Protein AF-A0A4R2NZI0-F1 (afdb_monomer_lite)

Foldseek 3Di:
DADAAEAEAAALQGRLDGQDFPVLVVLAQAEEEEADQQQVVQVVVVVVPPLVDDRVQKYFYADPLDRSGGQKMGGRVVSYIYGYPVRCVSVVVDHHNYYHYDYLVPWDDPVVVVLVVVLVVLLVVLSVLLNVLLVVLVVLLVLLLVLQVVQWDVVLLVVVLVVCCVVQPDDQPDDFDQDQEGEHEADDDDPLADRPVVVVVQQQEEEEEAESNQVSLQVSVVVVNRVCRRSVFHWYFYAYSNHRSGTQKIDRVVRSYMYGHCYPPNPDDDPHPNYHYDYSCVRTGDVVSSVVCVVSSVVSVVSSVVSNVSSVVSSVVSVVSVCVCPPPDGDDDCVVVVVSPD

Organism: NCBI:txid442528

Radius of gyration: 22.67 Å; chains: 1; bounding box: 64×35×69 Å

Secondary structure (DSSP, 8-state):
----EEEE-B-SS-TTSB-S-HHHHHT--EEEEESS-THHHHHHHHHT----S-GGGEEEEE-SS-TTSEEEEEETTTTEEEEEHHHHHHHTTS--SEEEEE--TTS--HHHHHHHHHHHHHHHHHHHHHHHHHHHHHHHHHHHHHHHHHTB-HHHHHHHHHHHHHHHSPPP-S----PPPEEEE----SSS--S-HHHHHT-SEEEEEE-S-HHHHHHHHHHHHHHHHHTT---EEEEPSSSTT-EEEEEEGGGTEEEEE-STTS-----STT-EEEEHHHHHB-HHHHHHTHHHHHHHHHHHHHHHHHHHHHHHHHHHHHHTTTT--PPP-THHHHHH--

pLDDT: mean 75.87, std 16.68, range [27.34, 97.69]

Sequence (342 aa):
MFYHHKLYVESIVDPEEMLIPESLLNEIEHLWVVKEDAFYLVKHLEQMGDFNSPLDNIYLILNPIKPTAVDGIFHLNRKTAVLSDKLYKKIKKRDFKSLVSLGLSEFGNEEFRQLHEYKEGEKAKRILQAKRSFLEAQKCLNTVFEKYESASDKEQMAKLLTMICDSTFPKSDNKATKEKGENCFYSSLHSTHSMNPDIIKNIKRKIILKGNHRRGISWCLKALELTACERGMTHTAYRCPFYTNDIDLIYFPDHQFAVIDGMGPHNFEPVHPEDRVYNIDSHSINNKTVLLHSEVIKKATAEYRELVRAGMLDIKLAQSYYNQYEGLSVPFDHTIKDLFGK

Structure (mmCIF, N/CA/C/O backbone):
data_AF-A0A4R2NZI0-F1
#
_entry.id   AF-A0A4R2NZI0-F1
#
loop_
_atom_site.group_PDB
_atom_site.id
_atom_site.type_symbol
_atom_site.label_atom_id
_atom_site.label_alt_id
_atom_site.label_comp_id
_atom_site.label_asym_id
_atom_site.label_entity_id
_atom_site.label_seq_id
_atom_site.pdbx_PDB_ins_code
_atom_site.Cartn_x
_atom_site.Cartn_y
_atom_site.Cartn_z
_atom_site.occupancy
_atom_site.B_iso_or_equiv
_atom_site.auth_seq_id
_atom_site.auth_comp_id
_atom_site.auth_asym_id
_atom_site.auth_atom_id
_atom_site.pdbx_PDB_model_num
ATOM 1 N N . MET A 1 1 ? -20.919 -16.024 5.846 1.00 27.34 1 MET A N 1
ATOM 2 C CA . MET A 1 1 ? -19.595 -15.382 5.698 1.00 27.34 1 MET A CA 1
ATOM 3 C C . MET A 1 1 ? -19.865 -14.055 5.007 1.00 27.34 1 MET A C 1
ATOM 5 O O . MET A 1 1 ? -20.089 -14.044 3.807 1.00 27.34 1 MET A O 1
ATOM 9 N N . PHE A 1 2 ? -20.071 -12.992 5.784 1.00 29.84 2 PHE A N 1
ATOM 10 C CA . PHE A 1 2 ? -20.610 -11.726 5.284 1.00 29.84 2 PHE A CA 1
ATOM 11 C C . PHE A 1 2 ? -19.479 -10.876 4.689 1.00 29.84 2 PHE A C 1
ATOM 13 O O . PHE A 1 2 ? -18.466 -10.627 5.348 1.00 29.84 2 PHE A O 1
ATOM 20 N N . TYR A 1 3 ? -19.622 -10.485 3.422 1.00 38.16 3 TYR A N 1
ATOM 21 C CA . TYR A 1 3 ? -18.663 -9.640 2.710 1.00 38.16 3 TYR A CA 1
ATOM 22 C C . TYR A 1 3 ? -18.862 -8.184 3.133 1.00 38.16 3 TYR A C 1
ATOM 24 O O . TYR A 1 3 ? -19.562 -7.423 2.481 1.00 38.16 3 TYR A O 1
ATOM 32 N N . HIS A 1 4 ? -18.278 -7.798 4.262 1.00 49.28 4 HIS A N 1
ATOM 33 C CA . HIS A 1 4 ? -18.219 -6.394 4.657 1.00 49.28 4 HIS A CA 1
ATOM 34 C C . HIS A 1 4 ? -17.132 -5.660 3.861 1.00 49.28 4 HIS A C 1
ATOM 36 O O . HIS A 1 4 ? -16.030 -6.197 3.697 1.00 49.28 4 HIS A O 1
ATOM 42 N N . HIS A 1 5 ? -17.389 -4.419 3.432 1.00 58.28 5 HIS A N 1
ATOM 43 C CA . HIS A 1 5 ? -16.333 -3.547 2.920 1.00 58.28 5 HIS A CA 1
ATOM 44 C C . HIS A 1 5 ? -15.375 -3.216 4.068 1.00 58.28 5 HIS A C 1
ATOM 46 O O . HIS A 1 5 ? -15.710 -2.470 4.981 1.00 58.28 5 HIS A O 1
ATOM 52 N N . LYS A 1 6 ? -14.193 -3.830 4.073 1.00 57.97 6 LYS A N 1
ATOM 53 C CA . LYS A 1 6 ? -13.196 -3.655 5.133 1.00 57.97 6 LYS A CA 1
ATOM 54 C C . LYS A 1 6 ? -12.257 -2.509 4.770 1.00 57.97 6 LYS A C 1
ATOM 56 O O . LYS A 1 6 ? -11.687 -2.511 3.686 1.00 57.97 6 LYS A O 1
ATOM 61 N N . LEU A 1 7 ? -12.082 -1.555 5.674 1.00 58.88 7 LEU A N 1
ATOM 62 C CA . LEU A 1 7 ? -11.171 -0.417 5.549 1.00 58.88 7 LEU A CA 1
ATOM 63 C C . LEU A 1 7 ? -10.166 -0.455 6.691 1.00 58.88 7 LEU A C 1
ATOM 65 O O . LEU A 1 7 ? -10.492 -0.933 7.763 1.00 58.88 7 LEU A O 1
ATOM 69 N N . TYR A 1 8 ? -8.963 0.063 6.495 1.00 58.41 8 TYR A N 1
ATOM 70 C CA . TYR A 1 8 ? -8.045 0.360 7.598 1.00 58.41 8 TYR A CA 1
ATOM 71 C C . TYR A 1 8 ? -7.950 1.869 7.735 1.00 58.41 8 TYR A C 1
ATOM 73 O O . TYR A 1 8 ? -8.246 2.593 6.787 1.00 58.41 8 TYR A O 1
ATOM 81 N N . VAL A 1 9 ? -7.555 2.349 8.912 1.00 64.12 9 VAL A N 1
ATOM 82 C CA . VAL A 1 9 ? -7.561 3.795 9.194 1.00 64.12 9 VAL A CA 1
ATOM 83 C C . VAL A 1 9 ? -6.191 4.411 9.199 1.00 64.12 9 VAL A C 1
ATOM 85 O O . VAL A 1 9 ? -6.085 5.603 8.965 1.00 64.12 9 VAL A O 1
ATOM 88 N N . GLU A 1 10 ? -5.152 3.641 9.491 1.00 66.62 10 GLU A N 1
ATOM 89 C CA . GLU A 1 10 ? -3.825 4.185 9.765 1.00 66.62 10 GLU A CA 1
ATOM 90 C C . GLU A 1 10 ? -2.770 3.375 9.030 1.00 66.62 10 GLU A C 1
ATOM 92 O O . GLU A 1 10 ? -2.838 2.141 9.005 1.00 66.62 10 GLU A O 1
ATOM 97 N N . SER A 1 11 ? -1.765 4.066 8.491 1.00 68.62 11 SER A N 1
ATOM 98 C CA . SER A 1 11 ? -0.521 3.401 8.119 1.00 68.62 11 SER A CA 1
ATOM 99 C C . SER A 1 11 ? 0.228 2.991 9.385 1.00 68.62 11 SER A C 1
ATOM 101 O O . SER A 1 11 ? 0.340 3.749 10.348 1.00 68.62 11 SER A O 1
ATOM 103 N N . ILE A 1 12 ? 0.781 1.778 9.384 1.00 65.88 12 ILE A N 1
ATOM 104 C CA . ILE A 1 12 ? 1.632 1.301 10.482 1.00 65.88 12 ILE A CA 1
ATOM 105 C C . ILE A 1 12 ? 2.926 2.134 10.563 1.00 65.88 12 ILE A C 1
ATOM 107 O O . ILE A 1 12 ? 3.455 2.363 11.653 1.00 65.88 12 ILE A O 1
ATOM 111 N N . VAL A 1 13 ? 3.437 2.594 9.417 1.00 66.00 13 VAL A N 1
ATOM 112 C CA . VAL A 1 13 ? 4.674 3.389 9.327 1.00 66.00 13 VAL A CA 1
ATOM 113 C C . VAL A 1 13 ? 4.381 4.869 9.566 1.00 66.00 13 VAL A C 1
ATOM 115 O O . VAL A 1 13 ? 5.111 5.524 10.314 1.00 66.00 13 VAL A O 1
ATOM 118 N N . ASP A 1 14 ? 3.253 5.348 9.042 1.00 67.50 14 ASP A N 1
ATOM 119 C CA . ASP A 1 14 ? 2.799 6.734 9.125 1.00 67.50 14 ASP A CA 1
ATOM 120 C C . ASP A 1 14 ? 1.452 6.817 9.864 1.00 67.50 14 ASP A C 1
ATOM 122 O O . ASP A 1 14 ? 0.417 7.066 9.256 1.00 67.50 14 ASP A O 1
ATOM 126 N N . PRO A 1 15 ? 1.415 6.622 11.194 1.00 63.62 15 PRO A N 1
ATOM 127 C CA . PRO A 1 15 ? 0.163 6.562 11.942 1.00 63.62 15 PRO A CA 1
ATOM 128 C C . PRO A 1 15 ? -0.591 7.889 11.993 1.00 63.62 15 PRO A C 1
ATOM 130 O O . PRO A 1 15 ? -1.715 7.888 12.463 1.00 63.62 15 PRO A O 1
ATOM 133 N N . GLU A 1 16 ? -0.027 9.012 11.550 1.00 65.69 16 GLU A N 1
ATOM 134 C CA . GLU A 1 16 ? -0.784 10.264 11.390 1.00 65.69 16 GLU A CA 1
ATOM 135 C C . GLU A 1 16 ? -1.555 10.306 10.062 1.00 65.69 16 GLU A C 1
ATOM 137 O O . GLU A 1 16 ? -2.559 11.010 9.963 1.00 65.69 16 GLU A O 1
ATOM 142 N N . GLU A 1 17 ? -1.130 9.522 9.067 1.00 69.00 17 GLU A N 1
ATOM 143 C CA . GLU A 1 17 ? -1.831 9.392 7.794 1.00 69.00 17 GLU A CA 1
ATOM 144 C C . GLU A 1 17 ? -3.082 8.540 7.970 1.00 69.00 17 GLU A C 1
ATOM 146 O O . GLU A 1 17 ? -3.045 7.416 8.487 1.00 69.00 17 GLU A O 1
ATOM 151 N N . MET A 1 18 ? -4.205 9.099 7.526 1.00 71.81 18 MET A N 1
ATOM 152 C CA . MET A 1 18 ? -5.486 8.424 7.559 1.00 71.81 18 MET A CA 1
ATOM 153 C C . MET A 1 18 ? -5.741 7.747 6.216 1.00 71.81 18 MET A C 1
ATOM 155 O O . MET A 1 18 ? -5.795 8.402 5.182 1.00 71.81 18 MET A O 1
ATOM 159 N N . LEU A 1 19 ? -5.952 6.434 6.238 1.00 68.81 19 LEU A N 1
ATOM 160 C CA . LEU A 1 19 ? -6.174 5.623 5.036 1.00 68.81 19 LEU A CA 1
ATOM 161 C C . LEU A 1 19 ? -7.648 5.592 4.588 1.00 68.81 19 LEU A C 1
ATOM 163 O O . LEU A 1 19 ? -8.013 4.850 3.679 1.00 68.81 19 LEU A O 1
ATOM 167 N N . ILE A 1 20 ? -8.518 6.376 5.227 1.00 70.94 20 ILE A N 1
ATOM 168 C CA . ILE A 1 20 ? -9.929 6.480 4.852 1.00 70.94 20 ILE A CA 1
ATOM 169 C C . ILE A 1 20 ? -10.071 7.551 3.760 1.00 70.94 20 ILE A C 1
ATOM 171 O O . ILE A 1 20 ? -9.651 8.687 4.000 1.00 70.94 20 ILE A O 1
ATOM 175 N N . PRO A 1 21 ? -10.689 7.242 2.602 1.00 68.31 21 PRO A N 1
ATOM 176 C CA . PRO A 1 21 ? -10.925 8.228 1.551 1.00 68.31 21 PRO A CA 1
ATOM 177 C C . PRO A 1 21 ? -11.700 9.448 2.062 1.00 68.31 21 PRO A C 1
ATOM 179 O O . PRO A 1 21 ? -12.691 9.315 2.783 1.00 68.31 21 PRO A O 1
ATOM 182 N N . GLU A 1 22 ? -11.285 10.650 1.652 1.00 70.62 22 GLU A N 1
ATOM 183 C CA . GLU A 1 22 ? -11.991 11.879 2.034 1.00 70.62 22 GLU A CA 1
ATOM 184 C C . GLU A 1 22 ? -13.427 11.914 1.509 1.00 70.62 22 GLU A C 1
ATOM 186 O O . GLU A 1 22 ? -14.301 12.416 2.212 1.00 70.62 22 GLU A O 1
ATOM 191 N N . SER A 1 23 ? -13.675 11.354 0.317 1.00 69.06 23 SER A N 1
ATOM 192 C CA . SER A 1 23 ? -15.017 11.198 -0.258 1.00 69.06 23 SER A CA 1
ATOM 193 C C . SER A 1 23 ? -15.944 10.482 0.721 1.00 69.06 23 SER A C 1
ATOM 195 O O . SER A 1 23 ? -17.007 10.994 1.053 1.00 69.06 23 SER A O 1
ATOM 197 N N . LEU A 1 24 ? -15.480 9.366 1.283 1.00 72.88 24 LEU A N 1
ATOM 198 C CA . LEU A 1 24 ? -16.226 8.575 2.255 1.00 72.88 24 LEU A CA 1
ATOM 199 C C . LEU A 1 24 ? -16.463 9.325 3.571 1.00 72.88 24 LEU A C 1
ATOM 201 O O . LEU A 1 24 ? -17.546 9.255 4.143 1.00 72.88 24 LEU A O 1
ATOM 205 N N . LEU A 1 25 ? -15.461 10.063 4.053 1.00 76.50 25 LEU A N 1
ATOM 206 C CA . LEU A 1 25 ? -15.597 10.851 5.280 1.00 76.50 25 LEU A CA 1
ATOM 207 C C . LEU A 1 25 ? -16.546 12.040 5.125 1.00 76.50 25 LEU A C 1
ATOM 209 O O . LEU A 1 25 ? -17.160 12.448 6.107 1.00 76.50 25 LEU A O 1
ATOM 213 N N . ASN A 1 26 ? -16.646 12.608 3.923 1.00 81.00 26 ASN A N 1
ATOM 214 C CA . ASN A 1 26 ? -17.555 13.714 3.622 1.00 81.00 26 ASN A CA 1
ATOM 215 C C . ASN A 1 26 ? -19.028 13.274 3.602 1.00 81.00 26 ASN A C 1
ATOM 217 O O . ASN A 1 26 ? -19.903 14.107 3.816 1.00 81.00 26 ASN A O 1
ATOM 221 N N . GLU A 1 27 ? -19.304 11.985 3.390 1.00 83.94 27 GLU A N 1
ATOM 222 C CA . GLU A 1 27 ? -20.663 11.429 3.446 1.00 83.94 27 GLU A CA 1
ATOM 223 C C . GLU A 1 27 ? -21.192 11.273 4.882 1.00 83.94 27 GLU A C 1
ATOM 225 O O . GLU A 1 27 ? -22.380 11.028 5.081 1.00 83.94 27 GLU A O 1
ATOM 230 N N . ILE A 1 28 ? -20.337 11.399 5.903 1.00 87.38 28 ILE A N 1
ATOM 231 C CA . ILE A 1 28 ? -20.722 11.209 7.305 1.00 87.38 28 ILE A CA 1
ATOM 232 C C . ILE A 1 28 ? -21.290 12.512 7.869 1.00 87.38 28 ILE A C 1
ATOM 234 O O . ILE A 1 28 ? -20.584 13.504 8.028 1.00 87.38 28 ILE A O 1
ATOM 238 N N . GLU A 1 29 ? -22.558 12.480 8.266 1.00 89.81 29 GLU A N 1
ATOM 239 C CA . GLU A 1 29 ? -23.251 13.599 8.908 1.00 89.81 29 GLU A CA 1
ATOM 240 C C . GLU A 1 29 ? -23.433 13.382 10.418 1.00 89.81 29 GLU A C 1
ATOM 242 O O . GLU A 1 29 ? -23.442 14.345 11.187 1.00 89.81 29 GLU A O 1
ATOM 247 N N . HIS A 1 30 ? -23.553 12.126 10.851 1.00 87.88 30 HIS A N 1
ATOM 248 C CA . HIS A 1 30 ? -23.824 11.744 12.235 1.00 87.88 30 HIS A CA 1
ATOM 249 C C . HIS A 1 30 ? -22.685 10.877 12.781 1.00 87.88 30 HIS A C 1
ATOM 251 O O . HIS A 1 30 ? -22.411 9.803 12.248 1.00 87.88 30 HIS A O 1
ATOM 257 N N . LEU A 1 31 ? -22.025 11.318 13.854 1.00 87.38 31 LEU A N 1
ATOM 258 C CA . LEU A 1 31 ? -20.887 10.610 14.437 1.00 87.38 31 LEU A CA 1
ATOM 259 C C . LEU A 1 31 ? -21.151 10.177 15.881 1.00 87.38 31 LEU A C 1
ATOM 261 O O . LEU A 1 31 ? -21.530 10.976 16.735 1.00 87.38 31 LEU A O 1
ATOM 265 N N . TRP A 1 32 ? -20.857 8.912 16.155 1.00 83.50 32 TRP A N 1
ATOM 266 C CA . TRP A 1 32 ? -20.826 8.320 17.483 1.00 83.50 32 TRP A CA 1
ATOM 267 C C . TRP A 1 32 ? -19.389 7.961 17.837 1.00 83.50 32 TRP A C 1
ATOM 269 O O . TRP A 1 32 ? -18.701 7.284 17.075 1.00 83.50 32 TRP A O 1
ATOM 279 N N . VAL A 1 33 ? -18.930 8.422 18.994 1.00 81.19 33 VAL A N 1
ATOM 280 C CA . VAL A 1 33 ? -17.563 8.220 19.472 1.00 81.19 33 VAL A CA 1
ATOM 281 C C . VAL A 1 33 ? -17.594 7.339 20.703 1.00 81.19 33 VAL A C 1
ATOM 283 O O . VAL A 1 33 ? -18.206 7.701 21.704 1.00 81.19 33 VAL A O 1
ATOM 286 N N . VAL A 1 34 ? -16.904 6.208 20.652 1.00 75.75 34 VAL A N 1
ATOM 287 C CA . VAL A 1 34 ? -16.768 5.284 21.778 1.00 75.75 34 VAL A CA 1
ATOM 288 C C . VAL A 1 34 ? -15.441 5.559 22.473 1.00 75.75 34 VAL A C 1
ATOM 290 O O . VAL A 1 34 ? -14.382 5.476 21.853 1.00 75.75 34 VAL A O 1
ATOM 293 N N . LYS A 1 35 ? -15.501 5.954 23.751 1.00 68.69 35 LYS A N 1
ATOM 294 C CA . LYS A 1 35 ? -14.335 6.453 24.504 1.00 68.69 35 LYS A CA 1
ATOM 295 C C . LYS A 1 35 ? -13.262 5.409 24.810 1.00 68.69 35 LYS A C 1
ATOM 297 O O . LYS A 1 35 ? -12.124 5.787 25.069 1.00 68.69 35 LYS A O 1
ATOM 302 N N . GLU A 1 36 ? -13.607 4.131 24.766 1.00 64.31 36 GLU A N 1
ATOM 303 C CA . GLU A 1 36 ? -12.672 3.023 24.983 1.00 64.31 36 GLU A CA 1
ATOM 304 C C . GLU A 1 36 ? -12.440 2.280 23.666 1.00 64.31 36 GLU A C 1
ATOM 306 O O . GLU A 1 36 ? -13.189 2.469 22.702 1.00 64.31 36 GLU A O 1
ATOM 311 N N . ASP A 1 37 ? -11.382 1.468 23.601 1.00 55.88 37 ASP A N 1
ATOM 312 C CA . ASP A 1 37 ? -11.035 0.742 22.382 1.00 55.88 37 ASP A CA 1
ATOM 313 C C . ASP A 1 37 ? -12.253 -0.048 21.886 1.00 55.88 37 ASP A C 1
ATOM 315 O O . ASP A 1 37 ? -12.786 -0.931 22.561 1.00 55.88 37 ASP A O 1
ATOM 319 N N . ALA A 1 38 ? -12.680 0.288 20.668 1.00 51.75 38 ALA A N 1
ATOM 320 C CA . ALA A 1 38 ? -13.878 -0.192 19.980 1.00 51.75 38 ALA A CA 1
ATOM 321 C C . ALA A 1 38 ? -13.926 -1.719 19.755 1.00 51.75 38 ALA A C 1
ATOM 323 O O . ALA A 1 38 ? -14.871 -2.237 19.161 1.00 51.75 38 ALA A O 1
ATOM 324 N N . PHE A 1 39 ? -12.946 -2.454 20.286 1.00 52.41 39 PHE A N 1
ATOM 325 C CA . PHE A 1 39 ? -12.811 -3.903 20.239 1.00 52.41 39 PHE A CA 1
ATOM 326 C C . PHE A 1 39 ? -14.114 -4.647 20.549 1.00 52.41 39 PHE A C 1
ATOM 328 O O . PHE A 1 39 ? -14.446 -5.636 19.891 1.00 52.41 39 PHE A O 1
ATOM 335 N N . TYR A 1 40 ? -14.870 -4.162 21.534 1.00 55.34 40 TYR A N 1
ATOM 336 C CA . TYR A 1 40 ? -16.093 -4.815 21.985 1.00 55.34 40 TYR A CA 1
ATOM 337 C C . TYR A 1 40 ? -17.265 -4.628 21.027 1.00 55.34 40 TYR A C 1
ATOM 339 O O . TYR A 1 40 ? -18.195 -5.427 21.067 1.00 55.34 40 TYR A O 1
ATOM 347 N N . LEU A 1 41 ? -17.234 -3.634 20.137 1.00 53.19 41 LEU A N 1
ATOM 348 C CA . LEU A 1 41 ? -18.344 -3.391 19.221 1.00 53.19 41 LEU A CA 1
ATOM 349 C C . LEU A 1 41 ? -18.511 -4.557 18.240 1.00 53.19 41 LEU A C 1
ATOM 351 O O . LEU A 1 41 ? -19.638 -4.971 18.020 1.00 53.19 41 LEU A O 1
ATOM 355 N N . VAL A 1 42 ? -17.436 -5.166 17.718 1.00 50.31 42 VAL A N 1
ATOM 356 C CA . VAL A 1 42 ? -17.520 -6.204 16.657 1.00 50.31 42 VAL A CA 1
ATOM 357 C C . VAL A 1 42 ? -18.403 -7.376 17.012 1.00 50.31 42 VAL A C 1
ATOM 359 O O . VAL A 1 42 ? -19.318 -7.688 16.262 1.00 50.31 42 VAL A O 1
ATOM 362 N N . LYS A 1 43 ? -18.139 -8.028 18.151 1.00 52.50 43 LYS A N 1
ATOM 363 C CA . LYS A 1 43 ? -18.916 -9.203 18.559 1.00 52.50 43 LYS A CA 1
ATOM 364 C C . LYS A 1 43 ? -20.388 -8.847 18.725 1.00 52.50 43 LYS A C 1
ATOM 366 O O . LYS A 1 43 ? -21.250 -9.644 18.378 1.00 52.50 43 LYS A O 1
ATOM 371 N N . HIS A 1 44 ? -20.670 -7.640 19.206 1.00 53.94 44 HIS A N 1
ATOM 372 C CA . HIS A 1 44 ? -22.033 -7.150 19.347 1.00 53.94 44 HIS A CA 1
ATOM 373 C C . HIS A 1 44 ? -22.664 -6.788 17.996 1.00 53.94 44 HIS A C 1
ATOM 375 O O . HIS A 1 44 ? -23.846 -7.031 17.809 1.00 53.94 44 HIS A O 1
ATOM 381 N N . LEU A 1 45 ? -21.893 -6.291 17.030 1.00 51.81 45 LEU A N 1
ATOM 382 C CA . LEU A 1 45 ? -22.353 -5.961 15.678 1.00 51.81 45 LEU A CA 1
ATOM 383 C C . LEU A 1 45 ? -22.601 -7.204 14.818 1.00 51.81 45 LEU A C 1
ATOM 385 O O . LEU A 1 45 ? -23.590 -7.254 14.096 1.00 51.81 45 LEU A O 1
ATOM 389 N N . GLU A 1 46 ? -21.750 -8.227 14.932 1.00 50.19 46 GLU A N 1
ATOM 390 C CA . GLU A 1 46 ? -21.979 -9.547 14.330 1.00 50.19 46 GLU A CA 1
ATOM 391 C C . GLU A 1 46 ? -23.237 -10.206 14.923 1.00 50.19 46 GLU A C 1
ATOM 393 O O . GLU A 1 46 ? -24.016 -10.814 14.193 1.00 50.19 46 GLU A O 1
ATOM 398 N N . GLN A 1 47 ? -23.487 -10.034 16.230 1.00 50.38 47 GLN A N 1
ATOM 399 C CA . GLN A 1 47 ? -24.728 -10.461 16.896 1.00 50.38 47 GLN A CA 1
ATOM 400 C C . GLN A 1 47 ? -25.953 -9.615 16.510 1.00 50.38 47 GLN A C 1
ATOM 402 O O . GLN A 1 47 ? -27.075 -10.111 16.567 1.00 50.38 47 GLN A O 1
ATOM 407 N N . MET A 1 48 ? -25.757 -8.356 16.108 1.00 49.06 48 MET A N 1
ATOM 408 C CA . MET A 1 48 ? -26.778 -7.508 15.479 1.00 49.06 48 MET A CA 1
ATOM 409 C C . MET A 1 48 ? -26.992 -7.845 13.997 1.00 49.06 48 MET A C 1
ATOM 411 O O . MET A 1 48 ? -27.692 -7.095 13.324 1.00 49.06 48 MET A O 1
ATOM 415 N N . GLY A 1 49 ? -26.397 -8.934 13.489 1.00 42.09 49 GLY A N 1
ATOM 416 C CA . GLY A 1 49 ? -26.451 -9.426 12.109 1.00 42.09 49 GLY A CA 1
ATOM 417 C C . GLY A 1 49 ? -27.837 -9.851 11.612 1.00 42.09 49 GLY A C 1
ATOM 418 O O . GLY A 1 49 ? -27.998 -10.957 11.109 1.00 42.09 49 GLY A O 1
ATOM 419 N N . ASP A 1 50 ? -28.801 -8.945 11.725 1.00 43.97 50 ASP A N 1
ATOM 420 C CA . ASP A 1 50 ? -30.060 -8.882 10.993 1.00 43.97 50 ASP A CA 1
ATOM 421 C C . ASP A 1 50 ? -30.306 -7.415 10.582 1.00 43.97 50 ASP A C 1
ATOM 423 O O . ASP A 1 50 ? -31.377 -6.834 10.758 1.00 43.97 50 ASP A O 1
ATOM 427 N N . PHE A 1 51 ? -29.251 -6.755 10.089 1.00 50.34 51 PHE A N 1
ATOM 428 C CA . PHE A 1 51 ? -29.398 -5.482 9.398 1.00 50.34 51 PHE A CA 1
ATOM 429 C C . PHE A 1 51 ? -30.194 -5.765 8.118 1.00 50.34 51 PHE A C 1
ATOM 431 O O . PHE A 1 51 ? -29.619 -6.194 7.123 1.00 50.34 51 PHE A O 1
ATOM 438 N N . ASN A 1 52 ? -31.502 -5.499 8.117 1.00 44.28 52 ASN A N 1
ATOM 439 C CA . ASN A 1 52 ? -32.396 -5.581 6.948 1.00 44.28 52 ASN A CA 1
ATOM 440 C C . ASN A 1 52 ? -32.023 -4.609 5.796 1.00 44.28 52 ASN A C 1
ATOM 442 O O . ASN A 1 52 ? -32.836 -4.323 4.918 1.00 44.28 52 ASN A O 1
ATOM 446 N N . SER A 1 53 ? -30.803 -4.065 5.787 1.00 47.00 53 SER A N 1
ATOM 447 C CA . SER A 1 53 ? -30.268 -3.209 4.732 1.00 47.00 53 SER A CA 1
ATOM 448 C C . SER A 1 53 ? -29.414 -4.050 3.781 1.00 47.00 53 SER A C 1
ATOM 450 O O . SER A 1 53 ? -28.646 -4.890 4.255 1.00 47.00 53 SER A O 1
ATOM 452 N N . PRO A 1 54 ? -29.452 -3.801 2.458 1.00 48.22 54 PRO A N 1
ATOM 453 C CA . PRO A 1 54 ? -28.471 -4.384 1.553 1.00 48.22 54 PRO A CA 1
ATOM 454 C C . PRO A 1 54 ? -27.057 -4.094 2.078 1.00 48.22 54 PRO A C 1
ATOM 456 O O . PRO A 1 54 ? -26.725 -2.944 2.398 1.00 48.22 54 PRO A O 1
ATOM 459 N N . LEU A 1 55 ? -26.273 -5.169 2.220 1.00 52.66 55 LEU A N 1
ATOM 460 C CA . LEU A 1 55 ? -24.961 -5.228 2.883 1.00 52.66 55 LEU A CA 1
ATOM 461 C C . LEU A 1 55 ? -23.898 -4.328 2.222 1.00 52.66 55 LEU A C 1
ATOM 463 O O . LEU A 1 55 ? -22.865 -4.059 2.830 1.00 52.66 55 LEU A O 1
ATOM 467 N N . ASP A 1 56 ? -24.193 -3.804 1.033 1.00 54.09 56 ASP A N 1
ATOM 468 C CA . ASP A 1 56 ? -23.325 -2.959 0.204 1.00 54.09 56 ASP A CA 1
ATOM 469 C C . ASP A 1 56 ? -23.070 -1.555 0.792 1.00 54.09 56 ASP A C 1
ATOM 471 O O . ASP A 1 56 ? -22.223 -0.815 0.305 1.00 54.09 56 ASP A O 1
ATOM 475 N N . ASN A 1 57 ? -23.788 -1.158 1.851 1.00 66.06 57 ASN A N 1
ATOM 476 C CA . ASN A 1 57 ? -23.721 0.202 2.411 1.00 66.06 57 ASN A CA 1
ATOM 477 C C . ASN A 1 57 ? -23.014 0.296 3.770 1.00 66.06 57 ASN A C 1
ATOM 479 O O . ASN A 1 57 ? -23.053 1.355 4.407 1.00 66.06 57 ASN A O 1
ATOM 483 N N . ILE A 1 58 ? -22.407 -0.801 4.234 1.00 69.00 58 ILE A N 1
ATOM 484 C CA . ILE A 1 58 ? -21.722 -0.873 5.527 1.00 69.00 58 ILE A CA 1
ATOM 485 C C . ILE A 1 58 ? -20.229 -1.129 5.315 1.00 69.00 58 ILE A C 1
ATOM 487 O O . ILE A 1 58 ? -19.827 -2.149 4.749 1.00 69.00 58 ILE A O 1
ATOM 491 N N . TYR A 1 59 ? -19.405 -0.225 5.845 1.00 72.44 59 TYR A N 1
ATOM 492 C CA . TYR A 1 59 ? -17.953 -0.346 5.861 1.00 72.44 59 TYR A CA 1
ATOM 493 C C . TYR A 1 59 ? -17.477 -0.624 7.281 1.00 72.44 59 TYR A C 1
ATOM 495 O O . TYR A 1 59 ? -17.732 0.161 8.193 1.00 72.44 59 TYR A O 1
ATOM 503 N N . LEU A 1 60 ? -16.768 -1.734 7.467 1.00 72.19 60 LEU A N 1
ATOM 504 C CA . LEU A 1 60 ? -16.100 -2.058 8.719 1.00 72.19 60 LEU A CA 1
ATOM 505 C C . LEU A 1 60 ? -14.683 -1.512 8.693 1.00 72.19 60 LEU A C 1
ATOM 507 O O . LEU A 1 60 ? -13.895 -1.808 7.799 1.00 72.19 60 LEU A O 1
ATOM 511 N N . ILE A 1 61 ? -14.345 -0.753 9.715 1.00 72.69 61 ILE A N 1
ATOM 512 C CA . ILE A 1 61 ? -13.041 -0.148 9.883 1.00 72.69 61 ILE A CA 1
ATOM 513 C C . ILE A 1 61 ? -12.207 -1.050 10.778 1.00 72.69 61 ILE A C 1
ATOM 515 O O . ILE A 1 61 ? -12.445 -1.127 11.974 1.00 72.69 61 ILE A O 1
ATOM 519 N N . LEU A 1 62 ? -11.242 -1.746 10.209 1.00 71.06 62 LEU A N 1
ATOM 520 C CA . LEU A 1 62 ? -10.406 -2.720 10.880 1.00 71.06 62 LEU A CA 1
ATOM 521 C C . LEU A 1 62 ? -9.277 -2.078 11.678 1.00 71.06 62 LEU A C 1
ATOM 523 O O . LEU A 1 62 ? -8.690 -1.065 11.289 1.00 71.06 62 LEU A O 1
ATOM 527 N N . ASN A 1 63 ? -8.941 -2.743 12.778 1.00 69.94 63 ASN A N 1
ATOM 528 C CA . ASN A 1 63 ? -7.787 -2.402 13.582 1.00 69.94 63 ASN A CA 1
ATOM 529 C C . ASN A 1 63 ? -6.487 -2.826 12.859 1.00 69.94 63 ASN A C 1
ATOM 531 O O . ASN A 1 63 ? -6.361 -3.992 12.466 1.00 69.94 63 ASN A O 1
ATOM 535 N N . PRO A 1 64 ? -5.483 -1.934 12.720 1.00 64.75 64 PRO A N 1
ATOM 536 C CA . PRO A 1 64 ? -4.239 -2.214 11.991 1.00 64.75 64 PRO A CA 1
ATOM 537 C C . PRO A 1 64 ? -3.367 -3.314 12.609 1.00 64.75 64 PRO A C 1
ATOM 539 O O . PRO A 1 64 ? -2.496 -3.857 11.934 1.00 64.75 64 PRO A O 1
ATOM 542 N N . ILE A 1 65 ? -3.590 -3.658 13.878 1.00 68.44 65 ILE A N 1
ATOM 543 C CA . ILE A 1 65 ? -2.811 -4.660 14.620 1.00 68.44 65 ILE A CA 1
ATOM 544 C C . ILE A 1 65 ? -3.574 -5.979 14.708 1.00 68.44 65 ILE A C 1
ATOM 546 O O . ILE A 1 65 ? -2.968 -7.050 14.643 1.00 68.44 65 ILE A O 1
ATOM 550 N N . LYS A 1 66 ? -4.905 -5.917 14.835 1.00 68.56 66 LYS A N 1
ATOM 551 C CA . LYS A 1 66 ? -5.770 -7.096 14.812 1.00 68.56 66 LYS A CA 1
ATOM 552 C C . LYS A 1 66 ? -6.885 -6.939 13.769 1.00 68.56 66 LYS A C 1
ATOM 554 O O . LYS A 1 66 ? -7.959 -6.457 14.103 1.00 68.56 66 LYS A O 1
ATOM 559 N N . PRO A 1 67 ? -6.682 -7.455 12.547 1.00 59.50 67 PRO A N 1
ATOM 560 C CA . PRO A 1 67 ? -7.667 -7.440 11.456 1.00 59.50 67 PRO A CA 1
ATOM 561 C C . PRO A 1 67 ? -9.044 -8.037 11.778 1.00 59.50 67 PRO A C 1
ATOM 563 O O . PRO A 1 67 ? -10.019 -7.766 11.083 1.00 59.50 67 PRO A O 1
ATOM 566 N N . THR A 1 68 ? -9.132 -8.901 12.794 1.00 61.25 68 THR A N 1
ATOM 567 C CA . THR A 1 68 ? -10.407 -9.475 13.257 1.00 61.25 68 THR A CA 1
ATOM 568 C C . THR A 1 68 ? -11.158 -8.550 14.212 1.00 61.25 68 THR A C 1
ATOM 570 O O . THR A 1 68 ? -12.235 -8.901 14.682 1.00 61.25 68 THR A O 1
ATOM 573 N N . ALA A 1 69 ? -10.584 -7.398 14.536 1.00 65.12 69 ALA A N 1
ATOM 574 C CA . ALA A 1 69 ? -11.219 -6.369 15.321 1.00 65.12 69 ALA A CA 1
ATOM 575 C C . ALA A 1 69 ? -11.506 -5.130 14.478 1.00 65.12 69 ALA A C 1
ATOM 577 O O . ALA A 1 69 ? -10.832 -4.863 13.484 1.00 65.12 69 ALA A O 1
ATOM 578 N N . VAL A 1 70 ? -12.518 -4.380 14.899 1.00 68.88 70 VAL A N 1
ATOM 579 C CA . VAL A 1 70 ? -13.048 -3.226 14.183 1.00 68.88 70 VAL A CA 1
ATOM 580 C C . VAL A 1 70 ? -12.935 -2.025 15.110 1.00 68.88 70 VAL A C 1
ATOM 582 O O . VAL A 1 70 ? -13.478 -2.030 16.211 1.00 68.88 70 VAL A O 1
ATOM 585 N N . ASP A 1 71 ? -12.222 -1.007 14.649 1.00 70.56 71 ASP A N 1
ATOM 586 C CA . ASP A 1 71 ? -12.081 0.283 15.312 1.00 70.56 71 ASP A CA 1
ATOM 587 C C . ASP A 1 71 ? -13.227 1.254 14.954 1.00 70.56 71 ASP A C 1
ATOM 589 O O . ASP A 1 71 ? -13.351 2.315 15.572 1.00 70.56 71 ASP A O 1
ATOM 593 N N . GLY A 1 72 ? -14.084 0.904 13.986 1.00 75.12 72 GLY A N 1
ATOM 594 C CA . GLY A 1 72 ? -15.299 1.659 13.679 1.00 75.12 72 GLY A CA 1
ATOM 595 C C . GLY A 1 72 ? -16.176 1.117 12.542 1.00 75.12 72 GLY A C 1
ATOM 596 O O . GLY A 1 72 ? -15.850 0.148 11.867 1.00 75.12 72 GLY A O 1
ATOM 597 N N . ILE A 1 73 ? -17.314 1.753 12.301 1.00 77.94 73 ILE A N 1
ATOM 598 C CA . ILE A 1 73 ? -18.241 1.408 11.222 1.00 77.94 73 ILE A CA 1
ATOM 599 C C . ILE A 1 73 ? -18.678 2.674 10.517 1.00 77.94 73 ILE A C 1
ATOM 601 O O . ILE A 1 73 ? -18.988 3.661 11.185 1.00 77.94 73 ILE A O 1
ATOM 605 N N . PHE A 1 74 ? -18.818 2.603 9.197 1.00 79.06 74 PHE A N 1
ATOM 606 C CA . PHE A 1 74 ? -19.608 3.559 8.432 1.00 79.06 74 PHE A CA 1
ATOM 607 C C . PHE A 1 74 ? -20.844 2.904 7.839 1.00 79.06 74 PHE A C 1
ATOM 609 O O . PHE A 1 74 ? -20.768 1.828 7.252 1.00 79.06 74 PHE A O 1
ATOM 616 N N . HIS A 1 75 ? -21.975 3.586 7.968 1.00 79.06 75 HIS A N 1
ATOM 617 C CA . HIS A 1 75 ? -23.230 3.238 7.327 1.00 79.06 75 HIS A CA 1
ATOM 618 C C . HIS A 1 75 ? -23.625 4.369 6.375 1.00 79.06 75 HIS A C 1
ATOM 620 O O . HIS A 1 75 ? -24.149 5.398 6.805 1.00 79.06 75 HIS A O 1
ATOM 626 N N . LEU A 1 76 ? -23.415 4.160 5.073 1.00 74.56 76 LEU A N 1
ATOM 627 C CA . LEU A 1 76 ? -23.541 5.220 4.067 1.00 74.56 76 LEU A CA 1
ATOM 628 C C . LEU A 1 76 ? -24.972 5.726 3.876 1.00 74.56 76 LEU A C 1
ATOM 630 O O . LEU A 1 76 ? -25.194 6.928 3.950 1.00 74.56 76 LEU A O 1
ATOM 634 N N . ASN A 1 77 ? -25.965 4.839 3.753 1.00 76.69 77 ASN A N 1
ATOM 635 C CA . ASN A 1 77 ? -27.369 5.268 3.601 1.00 76.69 77 ASN A CA 1
ATOM 636 C C . ASN A 1 77 ? -27.869 6.135 4.762 1.00 76.69 77 ASN A C 1
ATOM 638 O O . ASN A 1 77 ? -28.710 7.008 4.573 1.00 76.69 77 ASN A O 1
ATOM 642 N N . ARG A 1 78 ? -27.362 5.876 5.971 1.00 77.81 78 ARG A N 1
ATOM 643 C CA . ARG A 1 78 ? -27.711 6.636 7.174 1.00 77.81 78 ARG A CA 1
ATOM 644 C C . ARG A 1 78 ? -26.750 7.790 7.434 1.00 77.81 78 ARG A C 1
ATOM 646 O O . ARG A 1 78 ? -26.919 8.481 8.436 1.00 77.81 78 ARG A O 1
ATOM 653 N N . LYS A 1 79 ? -25.714 7.958 6.605 1.00 87.62 79 LYS A N 1
ATOM 654 C CA . LYS A 1 79 ? -24.651 8.954 6.785 1.00 87.62 79 LYS A CA 1
ATOM 655 C C . LYS A 1 79 ? -24.090 8.955 8.208 1.00 87.62 79 LYS A C 1
ATOM 657 O O . LYS A 1 79 ? -23.823 10.003 8.794 1.00 87.62 79 LYS A O 1
ATOM 662 N N . THR A 1 80 ? -23.992 7.763 8.796 1.00 84.06 80 THR A N 1
ATOM 663 C CA . THR A 1 80 ? -23.694 7.569 10.217 1.00 84.06 80 THR A CA 1
ATOM 664 C C . THR A 1 80 ? -22.395 6.798 10.384 1.00 84.06 80 THR A C 1
ATOM 666 O O . THR A 1 80 ? -22.151 5.819 9.679 1.00 84.06 80 THR A O 1
ATOM 669 N N . ALA A 1 81 ? -21.583 7.216 11.349 1.00 84.00 81 ALA A N 1
ATOM 670 C CA . ALA A 1 81 ? -20.348 6.554 11.727 1.00 84.00 81 ALA A CA 1
ATOM 671 C C . ALA A 1 81 ? -20.307 6.244 13.224 1.00 84.00 81 ALA A C 1
ATOM 673 O O . ALA A 1 81 ? -20.739 7.057 14.039 1.00 84.00 81 ALA A O 1
ATOM 674 N N . VAL A 1 82 ? -19.730 5.099 13.581 1.00 81.12 82 VAL A N 1
ATOM 675 C CA . VAL A 1 82 ? -19.343 4.762 14.957 1.00 81.12 82 VAL A CA 1
ATOM 676 C C . VAL A 1 82 ? -17.836 4.568 14.970 1.00 81.12 82 VAL A C 1
ATOM 678 O O . VAL A 1 82 ? -17.343 3.705 14.256 1.00 81.12 82 VAL A O 1
ATOM 681 N N . LEU A 1 83 ? -17.095 5.355 15.743 1.00 80.81 83 LEU A N 1
ATOM 682 C CA . LEU A 1 83 ? -15.630 5.332 15.774 1.00 80.81 83 LEU A CA 1
ATOM 683 C C . LEU A 1 83 ? -15.108 5.225 17.204 1.00 80.81 83 LEU A C 1
ATOM 685 O O . LEU A 1 83 ? -15.716 5.759 18.130 1.00 80.81 83 LEU A O 1
ATOM 689 N N . SER A 1 84 ? -13.938 4.617 17.386 1.00 77.62 84 SER A N 1
ATOM 690 C CA . SER A 1 84 ? -13.185 4.770 18.634 1.00 77.62 84 SER A CA 1
ATOM 691 C C . SER A 1 84 ? -12.722 6.220 18.843 1.00 77.62 84 SER A C 1
ATOM 693 O O . SER A 1 84 ? -12.495 6.974 17.890 1.00 77.62 84 SER A O 1
ATOM 695 N N . ASP A 1 85 ? -12.516 6.617 20.098 1.00 77.88 85 ASP A N 1
ATOM 696 C CA . ASP A 1 85 ? -12.002 7.945 20.465 1.00 77.88 85 ASP A CA 1
ATOM 697 C C . ASP A 1 85 ? -10.621 8.232 19.863 1.00 77.88 85 ASP A C 1
ATOM 699 O O . ASP A 1 85 ? -10.328 9.363 19.464 1.00 77.88 85 ASP A O 1
ATOM 703 N N . LYS A 1 86 ? -9.791 7.193 19.699 1.00 77.31 86 LYS A N 1
ATOM 704 C CA . LYS A 1 86 ? -8.514 7.290 18.984 1.00 77.31 86 LYS A CA 1
ATOM 705 C C . LYS A 1 86 ? -8.711 7.808 17.556 1.00 77.31 86 LYS A C 1
ATOM 707 O O . LYS A 1 86 ? -8.006 8.727 17.140 1.00 77.31 86 LYS A O 1
ATOM 712 N N . LEU A 1 87 ? -9.668 7.245 16.819 1.00 77.69 87 LEU A N 1
ATOM 713 C CA . LEU A 1 87 ? -9.951 7.649 15.442 1.00 77.69 87 LEU A CA 1
ATOM 714 C C . LEU A 1 87 ? -10.646 9.005 15.375 1.00 77.69 87 LEU A C 1
ATOM 716 O O . LEU A 1 87 ? -10.283 9.850 14.555 1.00 77.69 87 LEU A O 1
ATOM 720 N N . TYR A 1 88 ? -11.599 9.249 16.275 1.00 84.12 88 TYR A N 1
ATOM 721 C CA . TYR A 1 88 ? -12.287 10.531 16.357 1.00 84.12 88 TYR A CA 1
ATOM 722 C C . TYR A 1 88 ? -11.308 11.701 16.506 1.00 84.12 88 TYR A C 1
ATOM 724 O O . TYR A 1 88 ? -11.428 12.693 15.788 1.00 84.12 88 TYR A O 1
ATOM 732 N N . LYS A 1 89 ? -10.281 11.578 17.360 1.00 85.81 89 LYS A N 1
ATOM 733 C CA . LYS A 1 89 ? -9.269 12.631 17.572 1.00 85.81 89 LYS A CA 1
ATOM 734 C C . LYS A 1 89 ? -8.593 13.120 16.289 1.00 85.81 89 LYS A C 1
ATOM 736 O O . LYS A 1 89 ? -8.143 14.268 16.263 1.00 85.81 89 LYS A O 1
ATOM 741 N N . LYS A 1 90 ? -8.545 12.290 15.245 1.00 81.12 90 LYS A N 1
ATOM 742 C CA . LYS A 1 90 ? -7.959 12.622 13.940 1.00 81.12 90 LYS A CA 1
ATOM 743 C C . LYS A 1 90 ? -8.911 13.380 13.034 1.00 81.12 90 LYS A C 1
ATOM 745 O O . LYS A 1 90 ? -8.490 14.283 12.319 1.00 81.12 90 LYS A O 1
ATOM 750 N N . ILE A 1 91 ? -10.199 13.059 13.106 1.00 85.38 91 ILE A N 1
ATOM 751 C CA . ILE A 1 91 ? -11.232 13.690 12.280 1.00 85.38 91 ILE A CA 1
ATOM 752 C C . ILE A 1 91 ? -12.015 14.786 13.011 1.00 85.38 91 ILE A C 1
ATOM 754 O O . ILE A 1 91 ? -12.867 15.425 12.406 1.00 85.38 91 ILE A O 1
ATOM 758 N N . LYS A 1 92 ? -11.698 15.064 14.283 1.00 85.38 92 LYS A N 1
ATOM 759 C CA . LYS A 1 92 ? -12.405 16.017 15.162 1.00 85.38 92 LYS A CA 1
ATOM 760 C C . LYS A 1 92 ? -12.544 17.448 14.634 1.00 85.38 92 LYS A C 1
ATOM 762 O O . LYS A 1 92 ? -13.294 18.227 15.202 1.00 85.38 92 LYS A O 1
ATOM 767 N N . LYS A 1 93 ? -11.753 17.829 13.626 1.00 86.50 93 LYS A N 1
ATOM 768 C CA . LYS A 1 93 ? -11.818 19.155 12.990 1.00 86.50 93 LYS A CA 1
ATOM 769 C C . LYS A 1 93 ? -12.964 19.272 11.978 1.00 86.50 93 LYS A C 1
ATOM 771 O O . LYS A 1 93 ? -13.174 20.359 11.458 1.00 86.50 93 LYS A O 1
ATOM 776 N N . ARG A 1 94 ? -13.629 18.163 11.644 1.00 86.75 94 ARG A N 1
ATOM 777 C CA . ARG A 1 94 ? -14.758 18.127 10.713 1.00 86.75 94 ARG A CA 1
ATOM 778 C C . ARG A 1 94 ? -16.050 18.503 11.428 1.00 86.75 94 ARG A C 1
ATOM 780 O O . ARG A 1 94 ? -16.235 18.162 12.596 1.00 86.75 94 ARG A O 1
ATOM 787 N N . ASP A 1 95 ? -16.941 19.150 10.689 1.00 87.44 95 ASP A N 1
ATOM 788 C CA . ASP A 1 95 ? -18.272 19.497 11.167 1.00 87.44 95 ASP A CA 1
ATOM 789 C C . ASP A 1 95 ? -19.227 18.317 10.964 1.00 87.44 95 ASP A C 1
ATOM 791 O O . ASP A 1 95 ? -19.397 17.821 9.850 1.00 87.44 95 ASP A O 1
ATOM 795 N N . PHE A 1 96 ? -19.865 17.881 12.048 1.00 89.31 96 PHE A N 1
ATOM 796 C CA . PHE A 1 96 ? -20.898 16.846 12.035 1.00 89.31 96 PHE A CA 1
ATOM 797 C C . PHE A 1 96 ? -22.231 17.467 12.454 1.00 89.31 96 PHE A C 1
ATOM 799 O O . PHE A 1 96 ? -22.276 18.274 13.382 1.00 89.31 96 PHE A O 1
ATOM 806 N N . LYS A 1 97 ? -23.336 17.063 11.815 1.00 90.69 97 LYS A N 1
ATOM 807 C CA . LYS A 1 97 ? -24.691 17.499 12.201 1.00 90.69 97 LYS A CA 1
ATOM 808 C C . LYS A 1 97 ? -25.051 17.033 13.608 1.00 90.69 97 LYS A C 1
ATOM 810 O O . LYS A 1 97 ? -25.769 17.726 14.322 1.00 90.69 97 LYS A O 1
ATOM 815 N N . SER A 1 98 ? -24.555 15.865 14.010 1.00 89.56 98 SER A N 1
ATOM 816 C CA . SER A 1 98 ? -24.642 15.395 15.391 1.00 89.56 98 SER A CA 1
ATOM 817 C C . SER A 1 98 ? -23.387 14.634 15.794 1.00 89.56 98 SER A C 1
ATOM 819 O O . SER A 1 98 ? -22.905 13.789 15.038 1.00 89.56 98 SER A O 1
ATOM 821 N N . LEU A 1 99 ? -22.925 14.876 17.017 1.00 88.38 99 LEU A N 1
ATOM 822 C CA . LEU A 1 99 ? -21.819 14.166 17.643 1.00 88.38 99 LEU A CA 1
ATOM 823 C C . LEU A 1 99 ? -22.276 13.634 19.001 1.00 88.38 99 LEU A C 1
ATOM 825 O O . LEU A 1 99 ? -22.639 14.419 19.877 1.00 88.38 99 LEU A O 1
ATOM 829 N N . VAL A 1 100 ? -22.221 12.319 19.193 1.00 83.00 100 VAL A N 1
ATOM 830 C CA . VAL A 1 100 ? -22.546 11.681 20.472 1.00 83.00 100 VAL A CA 1
ATOM 831 C C . VAL A 1 100 ? -21.324 10.943 20.993 1.00 83.00 100 VAL A C 1
ATOM 833 O O . VAL A 1 100 ? -20.705 10.163 20.278 1.00 83.00 100 VAL A O 1
ATOM 836 N N . SER A 1 101 ? -20.950 11.200 22.245 1.00 78.69 101 SER A N 1
ATOM 837 C CA . SER A 1 101 ? -19.858 10.488 22.912 1.00 78.69 101 SER A CA 1
ATOM 838 C C . SER A 1 101 ? -20.422 9.451 23.873 1.00 78.69 101 SER A C 1
ATOM 840 O O . SER A 1 101 ? -21.037 9.805 24.876 1.00 78.69 101 SER A O 1
ATOM 842 N N . LEU A 1 102 ? -20.159 8.183 23.589 1.00 71.56 102 LEU A N 1
ATOM 843 C CA . LEU A 1 102 ? -20.465 7.053 24.449 1.00 71.56 102 LEU A CA 1
ATOM 844 C C . LEU A 1 102 ? -19.282 6.830 25.392 1.00 71.56 102 LEU A C 1
ATOM 846 O O . LEU A 1 102 ? -18.211 6.357 25.000 1.00 71.56 102 LEU A O 1
ATOM 850 N N . GLY A 1 103 ? -19.467 7.234 26.646 1.00 60.69 103 GLY A N 1
ATOM 851 C CA . GLY A 1 103 ? -18.625 6.766 27.735 1.00 60.69 103 GLY A CA 1
ATOM 852 C C . GLY A 1 103 ? -19.123 5.393 28.153 1.00 60.69 103 GLY A C 1
ATOM 853 O O . GLY A 1 103 ? -20.262 5.271 28.583 1.00 60.69 103 GLY A O 1
ATOM 854 N N . LEU A 1 104 ? -18.275 4.379 28.054 1.00 55.81 104 LEU A N 1
ATOM 855 C CA . LEU A 1 104 ? -18.514 3.058 28.631 1.00 55.81 104 LEU A CA 1
ATOM 856 C C . LEU A 1 104 ? -18.317 3.149 30.161 1.00 55.81 104 LEU A C 1
ATOM 858 O O . LEU A 1 104 ? -17.483 2.482 30.755 1.00 55.81 104 LEU A O 1
ATOM 862 N N . SER A 1 105 ? -19.053 4.043 30.830 1.00 48.78 105 SER A N 1
ATOM 863 C CA . SER A 1 105 ? -18.822 4.402 32.236 1.00 48.78 105 SER A CA 1
ATOM 864 C C . SER A 1 105 ? -19.145 3.294 33.247 1.00 48.78 105 SER A C 1
ATOM 866 O O . SER A 1 105 ? -18.985 3.512 34.445 1.00 48.78 105 SER A O 1
ATOM 868 N N . GLU A 1 106 ? -19.530 2.097 32.806 1.00 48.84 106 GLU A N 1
ATOM 869 C CA . GLU A 1 106 ? -20.020 1.023 33.680 1.00 48.84 106 GLU A CA 1
ATOM 870 C C . GLU A 1 106 ? -19.367 -0.343 33.425 1.00 48.84 106 GLU A C 1
ATOM 872 O O . GLU A 1 106 ? -19.830 -1.361 33.940 1.00 48.84 106 GLU A O 1
ATOM 877 N N . PHE A 1 107 ? -18.266 -0.397 32.669 1.00 51.06 107 PHE A N 1
ATOM 878 C CA . PHE A 1 107 ? -17.654 -1.671 32.302 1.00 51.06 107 PHE A CA 1
ATOM 879 C C . PHE A 1 107 ? -16.316 -1.908 33.002 1.00 51.06 107 PHE A C 1
ATOM 881 O O . PHE A 1 107 ? -15.268 -1.391 32.628 1.00 51.06 107 PHE A O 1
ATOM 888 N N . GLY A 1 108 ? -16.381 -2.736 34.045 1.00 53.03 108 GLY A N 1
ATOM 889 C CA . GLY A 1 108 ? -15.221 -3.284 34.741 1.00 53.03 108 GLY A CA 1
ATOM 890 C C . GLY A 1 108 ? -15.028 -2.725 36.148 1.00 53.03 108 GLY A C 1
ATOM 891 O O . GLY A 1 108 ? -15.170 -1.528 36.398 1.00 53.03 108 GLY A O 1
ATOM 892 N N . ASN A 1 109 ? -14.684 -3.621 37.074 1.00 59.06 109 ASN A N 1
ATOM 893 C CA . ASN A 1 109 ? -14.194 -3.252 38.398 1.00 59.06 109 ASN A CA 1
ATOM 894 C C . ASN A 1 109 ? -12.820 -2.550 38.287 1.00 59.06 109 ASN A C 1
ATOM 896 O O . ASN A 1 109 ? -12.199 -2.505 37.223 1.00 59.06 109 ASN A O 1
ATOM 900 N N . GLU A 1 110 ? -12.333 -1.980 39.388 1.00 66.81 110 GLU A N 1
ATOM 901 C CA . GLU A 1 110 ? -11.059 -1.247 39.412 1.00 66.81 110 GLU A CA 1
ATOM 902 C C . GLU A 1 110 ? -9.864 -2.108 38.957 1.00 66.81 110 GLU A C 1
ATOM 904 O O . GLU A 1 110 ? -8.983 -1.623 38.248 1.00 66.81 110 GLU A O 1
ATOM 909 N N . GLU A 1 111 ? -9.894 -3.411 39.249 1.00 66.00 111 GLU A N 1
ATOM 910 C CA . GLU A 1 111 ? -8.899 -4.389 38.787 1.00 66.00 111 GLU A CA 1
ATOM 911 C C . GLU A 1 111 ? -8.858 -4.507 37.257 1.00 66.00 111 GLU A C 1
ATOM 913 O O . GLU A 1 111 ? -7.780 -4.524 36.660 1.00 66.00 111 GLU A O 1
ATOM 918 N N . PHE A 1 112 ? -10.021 -4.546 36.597 1.00 68.38 112 PHE A N 1
ATOM 919 C CA . PHE A 1 112 ? -10.099 -4.563 35.139 1.00 68.38 112 PHE A CA 1
ATOM 920 C C . PHE A 1 112 ? -9.516 -3.285 34.534 1.00 68.38 112 PHE A C 1
ATOM 922 O O . PHE A 1 112 ? -8.764 -3.365 33.563 1.00 68.38 112 PHE A O 1
ATOM 929 N N . ARG A 1 113 ? -9.812 -2.115 35.117 1.00 68.44 113 ARG A N 1
ATOM 930 C CA . ARG A 1 113 ? -9.280 -0.829 34.634 1.00 68.44 113 ARG A CA 1
ATOM 931 C C . ARG A 1 113 ? -7.758 -0.775 34.727 1.00 68.44 113 ARG A C 1
ATOM 933 O O . ARG A 1 113 ? -7.110 -0.416 33.748 1.00 68.44 113 ARG A O 1
ATOM 940 N N . GLN A 1 114 ? -7.190 -1.202 35.854 1.00 70.94 114 GLN A N 1
ATOM 941 C CA . GLN A 1 114 ? -5.737 -1.257 36.045 1.00 70.94 114 GLN A CA 1
ATOM 942 C C . GLN A 1 114 ? -5.071 -2.250 35.084 1.00 70.94 114 GLN A C 1
ATOM 944 O O . GLN A 1 114 ? -4.055 -1.937 34.459 1.00 70.94 114 GLN A O 1
ATOM 949 N N . LEU A 1 115 ? -5.661 -3.438 34.913 1.00 71.62 115 LEU A N 1
ATOM 950 C CA . LEU A 1 115 ? -5.165 -4.434 33.965 1.00 71.62 115 LEU A CA 1
ATOM 951 C C . LEU A 1 115 ? -5.234 -3.921 32.523 1.00 71.62 115 LEU A C 1
ATOM 953 O O . LEU A 1 115 ? -4.315 -4.165 31.740 1.00 71.62 115 LEU A O 1
ATOM 957 N N . HIS A 1 116 ? -6.315 -3.220 32.177 1.00 73.88 116 HIS A N 1
ATOM 958 C CA . HIS A 1 116 ? -6.497 -2.625 30.864 1.00 73.88 116 HIS A CA 1
ATOM 959 C C . HIS A 1 116 ? -5.446 -1.547 30.599 1.00 73.88 116 HIS A C 1
ATOM 961 O O . HIS A 1 116 ? -4.752 -1.624 29.593 1.00 73.88 116 HIS A O 1
ATOM 967 N N . GLU A 1 117 ? -5.271 -0.595 31.515 1.00 75.38 117 GLU A N 1
ATOM 968 C CA . GLU A 1 117 ? -4.266 0.465 31.397 1.00 75.38 117 GLU A CA 1
ATOM 969 C C . GLU A 1 117 ? -2.844 -0.099 31.248 1.00 75.38 117 GLU A C 1
ATOM 971 O O . GLU A 1 117 ? -2.095 0.317 30.361 1.00 75.38 117 GLU A O 1
ATOM 976 N N . TYR A 1 118 ? -2.489 -1.107 32.052 1.00 79.12 118 TYR A N 1
ATOM 977 C CA . TYR A 1 118 ? -1.194 -1.778 31.951 1.00 79.12 118 TYR A CA 1
ATOM 978 C C . TYR A 1 118 ? -0.982 -2.428 30.575 1.00 79.12 118 TYR A C 1
ATOM 980 O O . TYR A 1 118 ? 0.037 -2.196 29.917 1.00 79.12 118 TYR A O 1
ATOM 988 N N . LYS A 1 119 ? -1.948 -3.232 30.117 1.00 78.44 119 LYS A N 1
ATOM 989 C CA . LYS A 1 119 ? -1.881 -3.928 28.823 1.00 78.44 119 LYS A CA 1
ATOM 990 C C . LYS A 1 119 ? -1.869 -2.955 27.647 1.00 78.44 119 LYS A C 1
ATOM 992 O O . LYS A 1 119 ? -1.121 -3.183 26.698 1.00 78.44 119 LYS A O 1
ATOM 997 N N . GLU A 1 120 ? -2.630 -1.866 27.717 1.00 76.81 120 GLU A N 1
ATOM 998 C CA . GLU A 1 120 ? -2.599 -0.786 26.728 1.00 76.81 120 GLU A CA 1
ATOM 999 C C . GLU A 1 120 ? -1.224 -0.121 26.661 1.00 76.81 120 GLU A C 1
ATOM 1001 O O . GLU A 1 120 ? -0.685 0.089 25.571 1.00 76.81 120 GLU A O 1
ATOM 1006 N N . GLY A 1 121 ? -0.604 0.128 27.816 1.00 81.19 121 GLY A N 1
ATOM 1007 C CA . GLY A 1 121 ? 0.765 0.629 27.896 1.00 81.19 121 GLY A CA 1
ATOM 1008 C C . GLY A 1 121 ? 1.776 -0.310 27.231 1.00 81.19 121 GLY A C 1
ATOM 1009 O O . GLY A 1 121 ? 2.606 0.133 26.433 1.00 81.19 121 GLY A O 1
ATOM 1010 N N . GLU A 1 122 ? 1.699 -1.613 27.504 1.00 86.25 122 GLU A N 1
ATOM 1011 C CA . GLU A 1 122 ? 2.575 -2.609 26.872 1.00 86.25 122 GLU A CA 1
ATOM 1012 C C . GLU A 1 122 ? 2.317 -2.741 25.365 1.00 86.25 122 GLU A C 1
ATOM 1014 O O . GLU A 1 122 ? 3.263 -2.758 24.571 1.00 86.25 122 GLU A O 1
ATOM 1019 N N . LYS A 1 123 ? 1.048 -2.742 24.943 1.00 83.62 123 LYS A N 1
ATOM 1020 C CA . LYS A 1 123 ? 0.647 -2.729 23.531 1.00 83.62 123 LYS A CA 1
ATOM 1021 C C . LYS A 1 123 ? 1.249 -1.522 22.809 1.00 83.62 123 LYS A C 1
ATOM 1023 O O . LYS A 1 123 ? 1.899 -1.688 21.776 1.00 83.62 123 LYS A O 1
ATOM 1028 N N . ALA A 1 124 ? 1.107 -0.323 23.373 1.00 82.25 124 ALA A N 1
ATOM 1029 C CA . ALA A 1 124 ? 1.657 0.909 22.815 1.00 82.25 124 ALA A CA 1
ATOM 1030 C C . ALA A 1 124 ? 3.186 0.853 22.665 1.00 82.25 124 ALA A C 1
ATOM 1032 O O . ALA A 1 124 ? 3.719 1.253 21.625 1.00 82.25 124 ALA A O 1
ATOM 1033 N N . LYS A 1 125 ? 3.901 0.295 23.653 1.00 88.75 125 LYS A N 1
ATOM 1034 C CA . LYS A 1 125 ? 5.360 0.095 23.573 1.00 88.75 125 LYS A CA 1
ATOM 1035 C C . LYS A 1 125 ? 5.747 -0.816 22.408 1.00 88.75 125 LYS A C 1
ATOM 1037 O O . LYS A 1 125 ? 6.670 -0.478 21.666 1.00 88.75 125 LYS A O 1
ATOM 1042 N N . ARG A 1 126 ? 5.038 -1.934 22.218 1.00 89.69 126 ARG A N 1
ATOM 1043 C CA . ARG A 1 126 ? 5.288 -2.871 21.109 1.00 89.69 12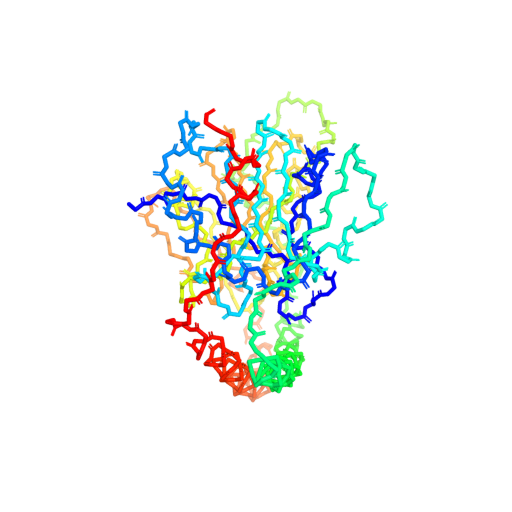6 ARG A CA 1
ATOM 1044 C C . ARG A 1 126 ? 5.024 -2.235 19.750 1.00 89.69 126 ARG A C 1
ATOM 1046 O O . ARG A 1 126 ? 5.864 -2.333 18.864 1.00 89.69 126 ARG A O 1
ATOM 1053 N N . ILE A 1 127 ? 3.922 -1.501 19.600 1.00 83.31 127 ILE A N 1
ATOM 1054 C CA . ILE A 1 127 ? 3.628 -0.754 18.365 1.00 83.31 127 ILE A CA 1
ATOM 1055 C C . ILE A 1 127 ? 4.751 0.243 18.055 1.00 83.31 127 ILE A C 1
ATOM 1057 O O . ILE A 1 127 ? 5.203 0.341 16.914 1.00 83.31 127 ILE A O 1
ATOM 1061 N N . LEU A 1 128 ? 5.241 0.966 19.067 1.00 87.12 128 LEU A N 1
ATOM 1062 C CA . LEU A 1 128 ? 6.326 1.928 18.890 1.00 87.12 128 LEU A CA 1
ATOM 1063 C C . LEU A 1 128 ? 7.641 1.253 18.468 1.00 87.12 128 LEU A C 1
ATOM 1065 O O . LEU A 1 128 ? 8.357 1.792 17.622 1.00 87.12 128 LEU A O 1
ATOM 1069 N N . GLN A 1 129 ? 7.965 0.089 19.038 1.00 90.81 129 GLN A N 1
ATOM 1070 C CA . GLN A 1 129 ? 9.128 -0.707 18.633 1.00 90.81 129 GLN A CA 1
ATOM 1071 C C . GLN A 1 129 ? 8.992 -1.186 17.186 1.00 90.81 129 GLN A C 1
ATOM 1073 O O . GLN A 1 129 ? 9.891 -0.931 16.383 1.00 90.81 129 GLN A O 1
ATOM 1078 N N . ALA A 1 130 ? 7.831 -1.739 16.820 1.00 88.38 130 ALA A N 1
ATOM 1079 C CA . ALA A 1 130 ? 7.542 -2.151 15.452 1.00 88.38 130 ALA A CA 1
ATOM 1080 C C . ALA A 1 130 ? 7.721 -0.999 14.455 1.00 88.38 130 ALA A C 1
ATOM 1082 O O . ALA A 1 130 ? 8.407 -1.151 13.443 1.00 88.38 130 ALA A O 1
ATOM 1083 N N . LYS A 1 131 ? 7.181 0.185 14.778 1.00 85.38 131 LYS A N 1
ATOM 1084 C CA . LYS A 1 131 ? 7.334 1.395 13.960 1.00 85.38 131 LYS A CA 1
ATOM 1085 C C . LYS A 1 131 ? 8.804 1.750 13.739 1.00 85.38 131 LYS A C 1
ATOM 1087 O O . LYS A 1 131 ? 9.202 2.009 12.606 1.00 85.38 131 LYS A O 1
ATOM 1092 N N . ARG A 1 132 ? 9.623 1.747 14.797 1.00 90.25 132 ARG A N 1
ATOM 1093 C CA . ARG A 1 132 ? 11.067 2.021 14.682 1.00 90.25 132 ARG A CA 1
ATOM 1094 C C . ARG A 1 132 ? 11.745 1.021 13.749 1.00 90.25 132 ARG A C 1
ATOM 1096 O O . ARG A 1 132 ? 12.475 1.438 12.856 1.00 90.25 132 ARG A O 1
ATOM 1103 N N . SER A 1 133 ? 11.459 -0.270 13.907 1.00 90.69 133 SER A N 1
ATOM 1104 C CA . SER A 1 133 ? 12.010 -1.313 13.039 1.00 90.69 133 SER A CA 1
ATOM 1105 C C . SER A 1 133 ? 11.614 -1.123 11.574 1.00 90.69 133 SER A C 1
ATOM 1107 O O . SER A 1 133 ? 12.474 -1.229 10.704 1.00 90.69 133 SER A O 1
ATOM 1109 N N . PHE A 1 134 ? 10.355 -0.786 11.280 1.00 86.69 134 PHE A N 1
ATOM 1110 C CA . PHE A 1 134 ? 9.912 -0.547 9.903 1.00 86.69 134 PHE A CA 1
ATOM 1111 C C . PHE A 1 134 ? 10.521 0.716 9.281 1.00 86.69 134 PHE A C 1
ATOM 1113 O O . PHE A 1 134 ? 10.879 0.694 8.103 1.00 86.69 134 PHE A O 1
ATOM 1120 N N . LEU A 1 135 ? 10.699 1.788 10.058 1.00 87.88 135 LEU A N 1
ATOM 1121 C CA . LEU A 1 135 ? 11.370 3.005 9.590 1.00 87.88 135 LEU A CA 1
ATOM 1122 C C . LEU A 1 135 ? 12.850 2.757 9.275 1.00 87.88 135 LEU A C 1
ATOM 1124 O O . LEU A 1 135 ? 13.344 3.211 8.246 1.00 87.88 135 LEU A O 1
ATOM 1128 N N . GLU A 1 136 ? 13.564 2.003 10.114 1.00 91.31 136 GLU A N 1
ATOM 1129 C CA . GLU A 1 136 ? 14.946 1.610 9.807 1.00 91.31 136 GLU A CA 1
ATOM 1130 C C . GLU A 1 136 ? 15.007 0.664 8.600 1.00 91.31 136 GLU A C 1
ATOM 1132 O O . GLU A 1 136 ? 15.845 0.845 7.716 1.00 91.31 136 GLU A O 1
ATOM 1137 N N . ALA A 1 137 ? 14.070 -0.287 8.491 1.00 90.06 137 ALA A N 1
ATOM 1138 C CA . ALA A 1 137 ? 13.978 -1.170 7.331 1.00 90.06 137 ALA A CA 1
ATOM 1139 C C . ALA A 1 137 ? 13.822 -0.361 6.033 1.00 90.06 137 ALA A C 1
ATOM 1141 O O . ALA A 1 137 ? 14.493 -0.637 5.037 1.00 90.06 137 ALA A O 1
ATOM 1142 N N . GLN A 1 138 ? 12.992 0.685 6.050 1.00 86.38 138 GLN A N 1
ATOM 1143 C CA . GLN A 1 138 ? 12.804 1.573 4.905 1.00 86.38 138 GLN A CA 1
ATOM 1144 C C . GLN A 1 138 ? 14.118 2.240 4.461 1.00 86.38 138 GLN A C 1
ATOM 1146 O O . GLN A 1 138 ? 14.348 2.385 3.261 1.00 86.38 138 GLN A O 1
ATOM 1151 N N . LYS A 1 139 ? 15.019 2.600 5.386 1.00 91.25 139 LYS A N 1
ATOM 1152 C CA . LYS A 1 139 ? 16.337 3.164 5.036 1.00 91.25 139 LYS A CA 1
ATOM 1153 C C . LYS A 1 139 ? 17.231 2.146 4.324 1.00 91.25 139 LYS A C 1
ATOM 1155 O O . LYS A 1 139 ? 17.844 2.477 3.306 1.00 91.25 139 LYS A O 1
ATOM 1160 N N . CYS A 1 140 ? 17.268 0.903 4.807 1.00 92.19 140 CYS A N 1
ATOM 1161 C CA . CYS A 1 140 ? 17.987 -0.186 4.136 1.00 92.19 140 CYS A CA 1
ATOM 1162 C C . CYS A 1 140 ? 17.429 -0.414 2.723 1.00 92.19 140 CYS A C 1
ATOM 1164 O O . CYS A 1 140 ? 18.179 -0.514 1.752 1.00 92.19 140 CYS A O 1
ATOM 1166 N N . LEU A 1 141 ? 16.102 -0.420 2.590 1.00 88.31 141 LEU A N 1
ATOM 1167 C CA . LEU A 1 141 ? 15.429 -0.582 1.307 1.00 88.31 141 LEU A CA 1
ATOM 1168 C C . LEU A 1 141 ? 15.730 0.582 0.342 1.00 88.31 141 LEU A C 1
ATOM 1170 O O . LEU A 1 141 ? 16.021 0.354 -0.831 1.00 88.31 141 LEU A O 1
ATOM 1174 N N . ASN A 1 142 ? 15.767 1.820 0.842 1.00 89.88 142 ASN A N 1
ATOM 1175 C CA . ASN A 1 142 ? 16.168 2.994 0.063 1.00 89.88 142 ASN A CA 1
ATOM 1176 C C . ASN A 1 142 ? 17.600 2.890 -0.469 1.00 89.88 142 ASN A C 1
ATOM 1178 O O . ASN A 1 142 ? 17.841 3.255 -1.618 1.00 89.88 142 ASN A O 1
ATOM 1182 N N . THR A 1 143 ? 18.520 2.320 0.313 1.00 93.75 143 THR A N 1
ATOM 1183 C CA . THR A 1 143 ? 19.894 2.068 -0.148 1.00 93.75 143 THR A CA 1
ATOM 1184 C C . THR A 1 143 ? 19.904 1.141 -1.364 1.00 93.75 143 THR A C 1
ATOM 1186 O O . THR A 1 143 ? 20.641 1.391 -2.315 1.00 93.75 143 THR A O 1
ATOM 1189 N N . VAL A 1 144 ? 19.072 0.091 -1.371 1.00 92.12 144 VAL A N 1
ATOM 1190 C CA . VAL A 1 144 ? 18.923 -0.798 -2.537 1.00 92.12 144 VAL A CA 1
ATOM 1191 C C . VAL A 1 144 ? 18.374 -0.019 -3.732 1.00 92.12 144 VAL A C 1
ATOM 1193 O O . VAL A 1 144 ? 18.933 -0.097 -4.827 1.00 92.12 144 VAL A O 1
ATOM 1196 N N . PHE A 1 145 ? 17.316 0.766 -3.524 1.00 90.38 145 PHE A N 1
ATOM 1197 C CA . PHE A 1 145 ? 16.671 1.530 -4.593 1.00 90.38 145 PHE A CA 1
ATOM 1198 C C . PHE A 1 145 ? 17.607 2.523 -5.268 1.00 90.38 145 PHE A C 1
ATOM 1200 O O . PHE A 1 145 ? 17.595 2.608 -6.492 1.00 90.38 145 PHE A O 1
ATOM 1207 N N . GLU A 1 146 ? 18.455 3.206 -4.504 1.00 93.25 146 GLU A N 1
ATOM 1208 C CA . GLU A 1 146 ? 19.458 4.126 -5.042 1.00 93.25 146 GLU A CA 1
ATOM 1209 C C . GLU A 1 146 ? 20.439 3.434 -5.995 1.00 93.25 146 GLU A C 1
ATOM 1211 O O . GLU A 1 146 ? 20.829 4.025 -6.998 1.00 93.25 146 GLU A O 1
ATOM 1216 N N . LYS A 1 147 ? 20.821 2.173 -5.731 1.00 94.81 147 LYS A N 1
ATOM 1217 C CA . LYS A 1 147 ? 21.742 1.432 -6.618 1.00 94.81 147 LYS A CA 1
ATOM 1218 C C . LYS A 1 147 ? 21.085 1.031 -7.930 1.00 94.81 147 LYS A C 1
ATOM 1220 O O . LYS A 1 147 ? 21.723 1.099 -8.980 1.00 94.81 147 LYS A O 1
ATOM 1225 N N . TYR A 1 148 ? 19.810 0.652 -7.882 1.00 92.81 148 TYR A N 1
ATOM 1226 C CA . TYR A 1 148 ? 19.042 0.420 -9.103 1.00 92.81 148 TYR A CA 1
ATOM 1227 C C . TYR A 1 148 ? 18.785 1.727 -9.861 1.00 92.81 148 TYR A C 1
ATOM 1229 O O . TYR A 1 148 ? 18.889 1.749 -11.080 1.00 92.81 148 TYR A O 1
ATOM 1237 N N . GLU A 1 149 ? 18.518 2.828 -9.159 1.00 91.56 149 GLU A N 1
ATOM 1238 C CA . GLU A 1 149 ? 18.322 4.146 -9.769 1.00 91.56 149 GLU A CA 1
ATOM 1239 C C . GLU A 1 149 ? 19.580 4.640 -10.487 1.00 91.56 149 GLU A C 1
ATOM 1241 O O . GLU A 1 149 ? 19.493 5.079 -11.631 1.00 91.56 149 GLU A O 1
ATOM 1246 N N . SER A 1 150 ? 20.764 4.481 -9.884 1.00 93.25 150 SER A N 1
ATOM 1247 C CA . SER A 1 150 ? 22.033 4.809 -10.550 1.00 93.25 150 SER A CA 1
ATOM 1248 C C . SER A 1 150 ? 22.336 3.930 -11.767 1.00 93.25 150 SER A C 1
ATOM 1250 O O . SER A 1 150 ? 23.158 4.298 -12.601 1.00 93.25 150 SER A O 1
ATOM 1252 N N . ALA A 1 151 ? 21.694 2.764 -11.868 1.00 93.75 151 ALA A N 1
ATOM 1253 C CA . ALA A 1 151 ? 21.798 1.869 -13.013 1.00 93.75 151 ALA A CA 1
ATOM 1254 C C . ALA A 1 151 ? 20.681 2.086 -14.051 1.00 93.75 151 ALA A C 1
ATOM 1256 O O . ALA A 1 151 ? 20.668 1.379 -15.059 1.00 93.75 151 ALA A O 1
ATOM 1257 N N . SER A 1 152 ? 19.753 3.020 -13.814 1.00 93.75 152 SER A N 1
ATOM 1258 C CA . SER A 1 152 ? 18.574 3.222 -14.654 1.00 93.75 152 SER A CA 1
ATOM 1259 C C . SER A 1 152 ? 18.823 4.183 -15.815 1.00 93.75 152 SER A C 1
ATOM 1261 O O . SER A 1 152 ? 19.339 5.285 -15.642 1.00 93.75 152 SER A O 1
ATOM 1263 N N . ASP A 1 153 ? 18.342 3.798 -16.991 1.00 94.38 153 ASP A N 1
ATOM 1264 C CA . ASP A 1 153 ? 18.227 4.626 -18.185 1.00 94.38 153 ASP A CA 1
ATOM 1265 C C . ASP A 1 153 ? 16.818 5.237 -18.251 1.00 94.38 153 ASP A C 1
ATOM 1267 O O . ASP A 1 153 ? 15.813 4.546 -18.448 1.00 94.38 153 ASP A O 1
ATOM 1271 N N . LYS A 1 154 ? 16.743 6.556 -18.052 1.00 90.75 154 LYS A N 1
ATOM 1272 C CA . LYS A 1 154 ? 15.476 7.301 -18.028 1.00 90.75 154 LYS A CA 1
ATOM 1273 C C . LYS A 1 154 ? 14.822 7.405 -19.406 1.00 90.75 154 LYS A C 1
ATOM 1275 O O . LYS A 1 154 ? 13.598 7.465 -19.483 1.00 90.75 154 LYS A O 1
ATOM 1280 N N . GLU A 1 155 ? 15.606 7.425 -20.481 1.00 93.44 155 GLU A N 1
ATOM 1281 C CA . GLU A 1 155 ? 15.072 7.516 -21.840 1.00 93.44 155 GLU A CA 1
ATOM 1282 C C . GLU A 1 155 ? 14.389 6.201 -22.225 1.00 93.44 155 GLU A C 1
ATOM 1284 O O . GLU A 1 155 ? 13.267 6.195 -22.734 1.00 93.44 155 GLU A O 1
ATOM 1289 N N . GLN A 1 156 ? 15.028 5.076 -21.908 1.00 93.62 156 GLN A N 1
ATOM 1290 C CA . GLN A 1 156 ? 14.453 3.752 -22.143 1.00 93.62 156 GLN A CA 1
ATOM 1291 C C . GLN A 1 156 ? 13.211 3.508 -21.279 1.00 93.62 156 GLN A C 1
ATOM 1293 O O . GLN A 1 156 ? 12.231 2.939 -21.765 1.00 93.62 156 GLN A O 1
ATOM 1298 N N . MET A 1 157 ? 13.206 4.004 -20.037 1.00 91.62 157 MET A N 1
ATOM 1299 C CA . MET A 1 157 ? 12.022 3.988 -19.173 1.00 91.62 157 MET A CA 1
ATOM 1300 C C . MET A 1 157 ? 10.847 4.755 -19.798 1.00 91.62 157 MET A C 1
ATOM 1302 O O . MET A 1 157 ? 9.728 4.246 -19.853 1.00 91.62 157 MET A O 1
ATOM 1306 N N . ALA A 1 158 ? 11.096 5.962 -20.317 1.00 92.31 158 ALA A N 1
ATOM 1307 C CA . ALA A 1 158 ? 10.069 6.768 -20.970 1.00 92.31 158 ALA A CA 1
ATOM 1308 C C . ALA A 1 158 ? 9.518 6.088 -22.236 1.00 92.31 158 ALA A C 1
ATOM 1310 O O . ALA A 1 158 ? 8.308 6.080 -22.452 1.00 92.31 158 ALA A O 1
ATOM 1311 N N . LYS A 1 159 ? 10.376 5.450 -23.044 1.00 93.88 159 LYS A N 1
ATOM 1312 C CA . LYS A 1 159 ? 9.934 4.672 -24.217 1.00 93.88 159 LYS A CA 1
ATOM 1313 C C . LYS A 1 159 ? 9.060 3.480 -23.827 1.00 93.88 159 LYS A C 1
ATOM 1315 O O . LYS A 1 159 ? 8.058 3.224 -24.493 1.00 93.88 159 LYS A O 1
ATOM 1320 N N . LEU A 1 160 ? 9.415 2.766 -22.755 1.00 92.88 160 LEU A N 1
ATOM 1321 C CA . LEU A 1 160 ? 8.595 1.675 -22.223 1.00 92.88 160 LEU A CA 1
ATOM 1322 C C . LEU A 1 160 ? 7.221 2.188 -21.775 1.00 92.88 160 LEU A C 1
ATOM 1324 O O . LEU A 1 160 ? 6.209 1.576 -22.106 1.00 92.88 160 LEU A O 1
ATOM 1328 N N . LEU A 1 161 ? 7.176 3.323 -21.075 1.00 92.44 161 LEU A N 1
ATOM 1329 C CA . LEU A 1 161 ? 5.924 3.950 -20.654 1.00 92.44 161 LEU A CA 1
ATOM 1330 C C . LEU A 1 161 ? 5.023 4.269 -21.857 1.00 92.44 161 LEU A C 1
ATOM 1332 O O . LEU A 1 161 ? 3.857 3.882 -21.858 1.00 92.44 161 LEU A O 1
ATOM 1336 N N . THR A 1 162 ? 5.568 4.900 -22.902 1.00 92.94 162 THR A N 1
ATOM 1337 C CA . THR A 1 162 ? 4.829 5.188 -24.141 1.00 92.94 162 THR A CA 1
ATOM 1338 C C . THR A 1 162 ? 4.289 3.910 -24.781 1.00 92.94 162 THR A C 1
ATOM 1340 O O . THR A 1 162 ? 3.115 3.851 -25.131 1.00 92.94 162 THR A O 1
ATOM 1343 N N . MET A 1 163 ? 5.100 2.851 -24.855 1.00 92.56 163 MET A N 1
ATOM 1344 C CA . MET A 1 163 ? 4.664 1.552 -25.377 1.00 92.56 163 MET A CA 1
ATOM 1345 C C . MET A 1 163 ? 3.496 0.964 -24.567 1.00 92.56 163 MET A C 1
ATOM 1347 O O . MET A 1 163 ? 2.538 0.445 -25.147 1.00 92.56 163 MET A O 1
ATOM 1351 N N . ILE A 1 164 ? 3.555 1.034 -23.234 1.00 93.12 164 ILE A N 1
ATOM 1352 C CA . ILE A 1 164 ? 2.475 0.564 -22.355 1.00 93.12 164 ILE A CA 1
ATOM 1353 C C . ILE A 1 164 ? 1.205 1.387 -22.601 1.00 93.12 164 ILE A C 1
ATOM 1355 O O . ILE A 1 164 ? 0.138 0.805 -22.798 1.00 93.12 164 ILE A O 1
ATOM 1359 N N . CYS A 1 165 ? 1.318 2.717 -22.658 1.00 91.75 165 CYS A N 1
ATOM 1360 C CA . CYS A 1 165 ? 0.202 3.611 -22.966 1.00 91.75 165 CYS A CA 1
ATOM 1361 C C . CYS A 1 165 ? -0.442 3.273 -24.314 1.00 91.75 165 CYS A C 1
ATOM 1363 O O . CYS A 1 165 ? -1.653 3.085 -24.376 1.00 91.75 165 CYS A O 1
ATOM 1365 N N . ASP A 1 166 ? 0.349 3.155 -25.378 1.00 91.06 166 ASP A N 1
ATOM 1366 C CA . ASP A 1 166 ? -0.153 2.942 -26.740 1.00 91.06 166 ASP A CA 1
ATOM 1367 C C . ASP A 1 166 ? -0.800 1.564 -26.929 1.00 91.06 166 ASP A C 1
ATOM 1369 O O . ASP A 1 166 ? -1.728 1.411 -27.723 1.00 91.06 166 ASP A O 1
ATOM 1373 N N . SER A 1 167 ? -0.322 0.555 -26.196 1.00 89.75 167 SER A N 1
ATOM 1374 C CA . SER A 1 167 ? -0.860 -0.810 -26.255 1.00 89.75 167 SER A CA 1
ATOM 1375 C C . SER A 1 167 ? -2.058 -1.045 -25.332 1.00 89.75 167 SER A C 1
ATOM 1377 O O . SER A 1 167 ? -2.845 -1.959 -25.582 1.00 89.75 167 SER A O 1
ATOM 1379 N N . THR A 1 168 ? -2.207 -0.244 -24.274 1.00 89.31 168 THR A N 1
ATOM 1380 C CA . THR A 1 168 ? -3.205 -0.489 -23.223 1.00 89.31 168 THR A CA 1
ATOM 1381 C C . THR A 1 168 ? -4.347 0.515 -23.255 1.00 89.31 168 THR A C 1
ATOM 1383 O O . THR A 1 168 ? -5.513 0.121 -23.130 1.00 89.31 168 THR A O 1
ATOM 1386 N N . PHE A 1 169 ? -4.024 1.805 -23.367 1.00 89.38 169 PHE A N 1
ATOM 1387 C CA . PHE A 1 169 ? -5.008 2.870 -23.247 1.00 89.38 169 PHE A CA 1
ATOM 1388 C C . PHE A 1 169 ? -5.747 3.017 -24.581 1.00 89.38 169 PHE A C 1
ATOM 1390 O O . PHE A 1 169 ? -5.122 2.945 -25.643 1.00 89.38 169 PHE A O 1
ATOM 1397 N N . PRO A 1 170 ? -7.071 3.236 -24.558 1.00 83.44 170 PRO A N 1
ATOM 1398 C CA . PRO A 1 170 ? -7.820 3.505 -25.776 1.00 83.44 170 PRO A CA 1
ATOM 1399 C C . PRO A 1 170 ? -7.250 4.736 -26.492 1.00 83.44 170 PRO A C 1
ATOM 1401 O O . PRO A 1 170 ? -6.719 5.664 -25.867 1.00 83.44 170 PRO A O 1
ATOM 1404 N N . LYS A 1 171 ? -7.358 4.739 -27.824 1.00 77.19 171 LYS A N 1
ATOM 1405 C CA . LYS A 1 171 ? -7.039 5.922 -28.629 1.00 77.19 171 LYS A CA 1
ATOM 1406 C C . LYS A 1 171 ? -8.020 7.032 -28.242 1.00 77.19 171 LYS A C 1
ATOM 1408 O O . LYS A 1 171 ? -9.216 6.783 -28.138 1.00 77.19 171 LYS A O 1
ATOM 1413 N N . SER A 1 172 ? -7.497 8.220 -27.952 1.00 66.50 172 SER A N 1
ATOM 1414 C CA . SER A 1 172 ? -8.319 9.362 -27.549 1.00 66.50 172 SER A CA 1
ATOM 1415 C C . SER A 1 172 ? -9.079 9.915 -28.754 1.00 66.50 172 SER A C 1
ATOM 1417 O O . SER A 1 172 ? -8.445 10.291 -29.737 1.00 66.50 172 SER A O 1
ATOM 1419 N N . ASP A 1 173 ? -10.408 10.003 -28.643 1.00 56.38 173 ASP A N 1
ATOM 1420 C CA . ASP A 1 173 ? -11.273 10.659 -29.634 1.00 56.38 173 ASP A CA 1
ATOM 1421 C C . ASP A 1 173 ? -11.810 12.029 -29.161 1.00 56.38 173 ASP A C 1
ATOM 1423 O O . ASP A 1 173 ? -12.504 12.700 -29.921 1.00 56.38 173 ASP A O 1
ATOM 1427 N N . ASN A 1 174 ? -11.500 12.501 -27.941 1.00 54.66 174 ASN A N 1
ATOM 1428 C CA . ASN A 1 174 ? -12.117 13.717 -27.382 1.00 54.66 174 ASN A CA 1
ATOM 1429 C C . ASN A 1 174 ? -11.170 14.634 -26.585 1.00 54.66 174 ASN A C 1
ATOM 1431 O O . ASN A 1 174 ? -10.158 14.212 -26.028 1.00 54.66 174 ASN A O 1
ATOM 1435 N N . LYS A 1 175 ? -11.530 15.931 -26.566 1.00 54.16 175 LYS A N 1
ATOM 1436 C CA . LYS A 1 175 ? -10.811 17.046 -25.923 1.00 54.16 175 LYS A CA 1
ATOM 1437 C C . LYS A 1 175 ? -10.431 16.704 -24.480 1.00 54.16 175 LYS A C 1
ATOM 1439 O O . LYS A 1 175 ? -11.311 16.398 -23.687 1.00 54.16 175 LYS A O 1
ATOM 1444 N N . ALA A 1 176 ? -9.145 16.848 -24.156 1.00 56.84 176 ALA A N 1
ATOM 1445 C CA . ALA A 1 176 ? -8.588 16.671 -22.818 1.00 56.84 176 ALA A CA 1
ATOM 1446 C C . ALA A 1 176 ? -9.377 17.465 -21.761 1.00 56.84 176 ALA A C 1
ATOM 1448 O O . ALA A 1 176 ? -9.180 18.670 -21.584 1.00 56.84 176 ALA A O 1
ATOM 1449 N N . THR A 1 177 ? -10.277 16.793 -21.053 1.00 58.44 177 THR A N 1
ATOM 1450 C CA . THR A 1 177 ? -10.835 17.269 -19.793 1.00 58.44 177 THR A CA 1
ATOM 1451 C C . THR A 1 177 ? -9.984 16.670 -18.690 1.00 58.44 177 THR A C 1
ATOM 1453 O O . THR A 1 177 ? -9.896 15.453 -18.570 1.00 58.44 177 THR A O 1
ATOM 1456 N N . LYS A 1 178 ? -9.316 17.518 -17.901 1.00 59.00 178 LYS A N 1
ATOM 1457 C CA . LYS A 1 178 ? -8.579 17.058 -16.721 1.00 59.00 178 LYS A CA 1
ATOM 1458 C C . LYS A 1 178 ? -9.580 16.506 -15.708 1.00 59.00 178 LYS A C 1
ATOM 1460 O O . LYS A 1 178 ? -10.179 17.281 -14.965 1.00 59.00 178 LYS A O 1
ATOM 1465 N N . GLU A 1 179 ? -9.756 15.192 -15.684 1.00 64.69 179 GLU A N 1
ATOM 1466 C CA . GLU A 1 179 ? -10.439 14.509 -14.587 1.00 64.69 179 GLU A CA 1
ATOM 1467 C C . GLU A 1 179 ? -9.446 14.222 -13.460 1.00 64.69 179 GLU A C 1
ATOM 1469 O O . GLU A 1 179 ? -8.254 14.011 -13.695 1.00 64.69 179 GLU A O 1
ATOM 1474 N N . LYS A 1 180 ? -9.931 14.239 -12.216 1.00 62.62 180 LYS A N 1
ATOM 1475 C CA . LYS A 1 180 ? -9.175 13.737 -11.066 1.00 62.62 180 LYS A CA 1
ATOM 1476 C C . LYS A 1 180 ? -9.547 12.273 -10.854 1.00 62.62 180 LYS A C 1
ATOM 1478 O O . LYS A 1 180 ? -10.731 11.972 -10.744 1.00 62.62 180 LYS A O 1
ATOM 1483 N N . GLY A 1 181 ? -8.549 11.399 -10.753 1.00 60.22 181 GLY A N 1
ATOM 1484 C CA . GLY A 1 181 ? -8.754 10.030 -10.284 1.00 60.22 181 GLY A CA 1
ATOM 1485 C C . GLY A 1 181 ? -9.207 9.982 -8.826 1.00 60.22 181 GLY A C 1
ATOM 1486 O O . GLY A 1 181 ? -8.879 10.870 -8.029 1.00 60.22 181 GLY A O 1
ATOM 1487 N N . GLU A 1 182 ? -9.943 8.933 -8.466 1.00 64.94 182 GLU A N 1
ATOM 1488 C CA . GLU A 1 182 ? -10.270 8.654 -7.069 1.00 64.94 182 GLU A CA 1
ATOM 1489 C C . GLU A 1 182 ? -9.122 7.889 -6.399 1.00 64.94 182 GLU A C 1
ATOM 1491 O O . GLU A 1 182 ? -8.546 6.964 -6.974 1.00 64.94 182 GLU A O 1
ATOM 1496 N N . ASN A 1 183 ? -8.787 8.264 -5.164 1.00 60.38 183 ASN A N 1
ATOM 1497 C CA . ASN A 1 183 ? -7.767 7.583 -4.374 1.00 60.38 183 ASN A CA 1
ATOM 1498 C C . ASN A 1 183 ? -8.421 6.644 -3.362 1.00 60.38 183 ASN A C 1
ATOM 1500 O O . ASN A 1 183 ? -9.274 7.057 -2.579 1.00 60.38 183 ASN A O 1
ATOM 1504 N N . CYS A 1 184 ? -7.975 5.393 -3.346 1.00 60.06 184 CYS A N 1
ATOM 1505 C CA . CYS A 1 184 ? -8.381 4.371 -2.391 1.00 60.06 184 CYS A CA 1
ATOM 1506 C C . CYS A 1 184 ? -7.149 3.758 -1.712 1.00 60.06 184 CYS A C 1
ATOM 1508 O O . CYS A 1 184 ? -6.049 3.735 -2.263 1.00 60.06 184 CYS A O 1
ATOM 1510 N N . PHE A 1 185 ? -7.336 3.213 -0.515 1.00 56.19 185 PHE A N 1
ATOM 1511 C CA . PHE A 1 185 ? -6.303 2.472 0.207 1.00 56.19 185 PHE A CA 1
ATOM 1512 C C . PHE A 1 185 ? -6.769 1.032 0.417 1.00 56.19 185 PHE A C 1
ATOM 1514 O O . PHE A 1 185 ? -7.958 0.776 0.617 1.00 56.19 185 PHE A O 1
ATOM 1521 N N . TYR A 1 186 ? -5.846 0.071 0.341 1.00 57.47 186 TYR A N 1
ATOM 1522 C CA . TYR A 1 186 ? -6.189 -1.333 0.576 1.00 57.47 186 TYR A CA 1
ATOM 1523 C C . TYR A 1 186 ? -6.556 -1.611 2.029 1.00 57.47 186 TYR A C 1
ATOM 1525 O O . TYR A 1 186 ? -6.037 -0.989 2.956 1.00 57.47 186 TYR A O 1
ATOM 1533 N N . SER A 1 187 ? -7.349 -2.666 2.226 1.00 41.94 187 SER A N 1
ATOM 1534 C CA . SER A 1 187 ? -7.453 -3.325 3.521 1.00 41.94 187 SER A CA 1
ATOM 1535 C C . SER A 1 187 ? -6.257 -4.259 3.748 1.00 41.94 187 SER A C 1
ATOM 1537 O O . SER A 1 187 ? -6.092 -5.218 2.992 1.00 41.94 187 SER A O 1
ATOM 1539 N N . SER A 1 188 ? -5.423 -4.018 4.761 1.00 36.94 188 SER A N 1
ATOM 1540 C CA . SER A 1 188 ? -4.213 -4.808 5.014 1.00 36.94 188 SER A CA 1
ATOM 1541 C C . SER A 1 188 ? -4.449 -6.035 5.910 1.00 36.94 188 SER A C 1
ATOM 1543 O O . SER A 1 188 ? -4.517 -5.937 7.124 1.00 36.94 188 SER A O 1
ATOM 1545 N N . LEU A 1 189 ? -4.388 -7.221 5.300 1.00 38.19 189 LEU A N 1
ATOM 1546 C CA . LEU A 1 189 ? -3.964 -8.521 5.855 1.00 38.19 189 LEU A CA 1
ATOM 1547 C C . LEU A 1 189 ? -5.053 -9.579 6.087 1.00 38.19 189 LEU A C 1
ATOM 1549 O O . LEU A 1 189 ? -5.700 -9.656 7.128 1.00 38.19 189 LEU A O 1
ATOM 1553 N N . HIS A 1 190 ? -5.005 -10.579 5.204 1.00 28.72 190 HIS A N 1
ATOM 1554 C CA . HIS A 1 190 ? -4.420 -11.854 5.624 1.00 28.72 190 HIS A CA 1
ATOM 1555 C C . HIS A 1 190 ? -3.228 -12.238 4.735 1.00 28.72 190 HIS A C 1
ATOM 1557 O O . HIS A 1 190 ? -3.345 -12.325 3.515 1.00 28.72 190 HIS A O 1
ATOM 1563 N N . SER A 1 191 ? -2.106 -12.557 5.389 1.00 27.91 191 SER A N 1
ATOM 1564 C CA . SER A 1 191 ? -0.826 -13.005 4.818 1.00 27.91 191 SER A CA 1
ATOM 1565 C C . SER A 1 191 ? -0.111 -11.963 3.955 1.00 27.91 191 SER A C 1
ATOM 1567 O O . SER A 1 191 ? -0.655 -10.925 3.614 1.00 27.91 191 SER A O 1
ATOM 1569 N N . THR A 1 192 ? 1.136 -12.238 3.618 1.00 28.88 192 THR A N 1
ATOM 1570 C CA . THR A 1 192 ? 2.052 -11.478 2.758 1.00 28.88 192 THR A CA 1
ATOM 1571 C C . THR A 1 192 ? 1.517 -11.070 1.369 1.00 28.88 192 THR A C 1
ATOM 1573 O O . THR A 1 192 ? 2.309 -10.634 0.551 1.00 28.88 192 THR A O 1
ATOM 1576 N N . HIS A 1 193 ? 0.212 -11.189 1.096 1.00 36.16 193 HIS A N 1
ATOM 1577 C CA . HIS A 1 193 ? -0.458 -10.964 -0.184 1.00 36.16 193 HIS A CA 1
ATOM 1578 C C . HIS A 1 193 ? -1.956 -10.626 0.005 1.00 36.16 193 HIS A C 1
ATOM 1580 O O . HIS A 1 193 ? -2.814 -11.416 -0.386 1.00 36.16 193 HIS A O 1
ATOM 1586 N N . SER A 1 194 ? -2.342 -9.487 0.591 1.00 34.09 194 SER A N 1
ATOM 1587 C CA . SER A 1 194 ? -3.763 -9.096 0.512 1.00 34.09 194 SER A CA 1
ATOM 1588 C C . SER A 1 194 ? -3.971 -7.632 0.150 1.00 34.09 194 SER A C 1
ATOM 1590 O O . SER A 1 194 ? -4.162 -6.766 0.999 1.00 34.09 194 SER A O 1
ATOM 1592 N N . MET A 1 195 ? -4.007 -7.397 -1.156 1.00 43.03 195 MET A N 1
ATOM 1593 C CA . MET A 1 195 ? -5.029 -6.533 -1.742 1.00 43.03 195 MET A CA 1
ATOM 1594 C C . MET A 1 195 ? -6.389 -7.219 -1.552 1.00 43.03 195 MET A C 1
ATOM 1596 O O . MET A 1 195 ? -6.401 -8.433 -1.364 1.00 43.03 195 MET A O 1
ATOM 1600 N N . ASN A 1 196 ? -7.520 -6.503 -1.590 1.00 47.69 196 ASN A N 1
ATOM 1601 C CA . ASN A 1 196 ? -8.835 -7.158 -1.617 1.00 47.69 196 ASN A CA 1
ATOM 1602 C C . ASN A 1 196 ? -8.862 -8.100 -2.839 1.00 47.69 196 ASN A C 1
ATOM 1604 O O . ASN A 1 196 ? -8.961 -7.601 -3.967 1.00 47.69 196 ASN A O 1
ATOM 1608 N N . PRO A 1 197 ? -8.710 -9.430 -2.660 1.00 49.03 197 PRO A N 1
ATOM 1609 C CA . PRO A 1 197 ? -8.445 -10.324 -3.779 1.00 49.03 197 PRO A CA 1
ATOM 1610 C C . PRO A 1 197 ? -9.617 -10.324 -4.751 1.00 49.03 197 PRO A C 1
ATOM 1612 O O . PRO A 1 197 ? -9.436 -10.586 -5.932 1.00 49.03 197 PRO A O 1
ATOM 1615 N N . ASP A 1 198 ? -10.812 -10.000 -4.266 1.00 51.47 198 ASP A N 1
ATOM 1616 C CA . ASP A 1 198 ? -12.046 -10.117 -5.023 1.00 51.47 198 ASP A CA 1
ATOM 1617 C C . ASP A 1 198 ? -12.221 -8.971 -6.029 1.00 51.47 198 ASP A C 1
ATOM 1619 O O . ASP A 1 198 ? -12.733 -9.209 -7.121 1.00 51.47 198 ASP A O 1
ATOM 1623 N N . ILE A 1 199 ? -11.695 -7.768 -5.741 1.00 57.31 199 ILE A N 1
ATOM 1624 C CA . ILE A 1 199 ? -11.654 -6.681 -6.736 1.00 57.31 199 ILE A CA 1
ATOM 1625 C C . ILE A 1 199 ? -10.740 -7.084 -7.892 1.00 57.31 199 ILE A C 1
ATOM 1627 O O . ILE A 1 199 ? -11.138 -6.963 -9.042 1.00 57.31 199 ILE A O 1
ATOM 1631 N N . ILE A 1 200 ? -9.551 -7.623 -7.597 1.00 65.00 200 ILE A N 1
ATOM 1632 C CA . ILE A 1 200 ? -8.535 -7.953 -8.611 1.00 65.00 200 ILE A CA 1
ATOM 1633 C C . ILE A 1 200 ? -8.894 -9.205 -9.409 1.00 65.00 200 ILE A C 1
ATOM 1635 O O . ILE A 1 200 ? -8.647 -9.252 -10.613 1.00 65.00 200 ILE A O 1
ATOM 1639 N N . LYS A 1 201 ? -9.491 -10.215 -8.762 1.00 65.75 201 LYS A N 1
ATOM 1640 C CA . LYS A 1 201 ? -9.934 -11.456 -9.419 1.00 65.75 201 LYS A CA 1
ATOM 1641 C C . LYS A 1 201 ? -10.912 -11.189 -10.558 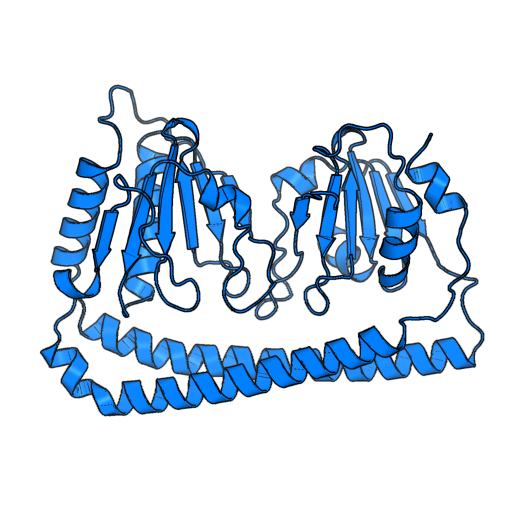1.00 65.75 201 LYS A C 1
ATOM 1643 O O . LYS A 1 201 ? -10.866 -11.893 -11.560 1.00 65.75 201 LYS A O 1
ATOM 1648 N N . ASN A 1 202 ? -11.763 -10.175 -10.411 1.00 69.06 202 ASN A N 1
ATOM 1649 C CA . ASN A 1 202 ? -12.791 -9.843 -11.394 1.00 69.06 202 ASN A CA 1
ATOM 1650 C C . ASN A 1 202 ? -12.295 -8.894 -12.498 1.00 69.06 202 ASN A C 1
ATOM 1652 O O . ASN A 1 202 ? -13.040 -8.597 -13.432 1.00 69.06 202 ASN A O 1
ATOM 1656 N N . ILE A 1 203 ? -11.039 -8.434 -12.434 1.00 79.06 203 ILE A N 1
ATOM 1657 C CA . ILE A 1 203 ? -10.452 -7.587 -13.476 1.00 79.06 203 ILE A CA 1
ATOM 1658 C C . ILE A 1 203 ? -10.093 -8.460 -14.676 1.00 79.06 203 ILE A C 1
ATOM 1660 O O . ILE A 1 203 ? -9.191 -9.304 -14.605 1.00 79.06 203 ILE A O 1
ATOM 1664 N N . LYS A 1 204 ? -10.779 -8.205 -15.796 1.00 82.75 204 LYS A N 1
ATOM 1665 C CA . LYS A 1 204 ? -10.636 -8.965 -17.047 1.00 82.75 204 LYS A CA 1
ATOM 1666 C C . LYS A 1 204 ? -9.204 -8.952 -17.578 1.00 82.75 204 LYS A C 1
ATOM 1668 O O . LYS A 1 204 ? -8.696 -9.985 -18.005 1.00 82.75 204 LYS A O 1
ATOM 1673 N N . ARG A 1 205 ? -8.541 -7.794 -17.508 1.00 90.69 205 ARG A N 1
ATOM 1674 C CA . ARG A 1 205 ? -7.205 -7.589 -18.074 1.00 90.69 205 ARG A CA 1
ATOM 1675 C C . ARG A 1 205 ? -6.263 -6.899 -17.092 1.00 90.69 205 ARG A C 1
ATOM 1677 O O . ARG A 1 205 ? -6.549 -5.798 -16.629 1.00 90.69 205 ARG A O 1
ATOM 1684 N N . LYS A 1 206 ? -5.115 -7.507 -16.793 1.00 92.06 206 LYS A N 1
ATOM 1685 C CA . LYS A 1 206 ? -4.115 -6.948 -15.868 1.00 92.06 206 LYS A CA 1
ATOM 1686 C C . LYS A 1 206 ? -2.802 -6.665 -16.590 1.00 92.06 206 LYS A C 1
ATOM 1688 O O . LYS A 1 206 ? -2.246 -7.533 -17.255 1.00 92.06 206 LYS A O 1
ATOM 1693 N N . ILE A 1 207 ? -2.297 -5.449 -16.430 1.00 94.75 207 ILE A N 1
ATOM 1694 C CA . ILE A 1 207 ? -0.972 -5.020 -16.865 1.00 94.75 207 ILE A CA 1
ATOM 1695 C C . ILE A 1 207 ? -0.066 -5.030 -15.638 1.00 94.75 207 ILE A C 1
ATOM 1697 O O . ILE A 1 207 ? -0.198 -4.197 -14.748 1.00 94.75 207 ILE A O 1
ATOM 1701 N N . ILE A 1 208 ? 0.828 -6.004 -15.558 1.00 93.81 208 ILE A N 1
ATOM 1702 C CA . ILE A 1 208 ? 1.649 -6.264 -14.378 1.00 93.81 208 ILE A CA 1
ATOM 1703 C C . ILE A 1 208 ? 3.052 -5.719 -14.634 1.00 93.81 208 ILE A C 1
ATOM 1705 O O . ILE A 1 208 ? 3.765 -6.198 -15.520 1.00 93.81 208 ILE A O 1
ATOM 1709 N N . LEU A 1 209 ? 3.459 -4.729 -13.847 1.00 94.31 209 LEU A N 1
ATOM 1710 C CA . LEU A 1 209 ? 4.805 -4.171 -13.881 1.00 94.31 209 LEU A CA 1
ATOM 1711 C C . LEU A 1 209 ? 5.699 -4.986 -12.945 1.00 94.31 209 LEU A C 1
ATOM 1713 O O . LEU A 1 209 ? 5.448 -5.055 -11.746 1.00 94.31 209 LEU A O 1
ATOM 1717 N N . LYS A 1 210 ? 6.738 -5.626 -13.482 1.00 92.25 210 LYS A N 1
ATOM 1718 C CA . LYS A 1 210 ? 7.718 -6.402 -12.706 1.00 92.25 210 LYS A CA 1
ATOM 1719 C C . LYS A 1 210 ? 9.099 -5.759 -12.778 1.00 92.25 210 LYS A C 1
ATOM 1721 O O . LYS A 1 210 ? 9.421 -5.060 -13.733 1.00 92.25 210 LYS A O 1
ATOM 1726 N N . GLY A 1 211 ? 9.925 -6.030 -11.777 1.00 89.19 211 GLY A N 1
ATOM 1727 C CA . GLY A 1 211 ? 11.291 -5.524 -11.678 1.00 89.19 211 GLY A CA 1
ATOM 1728 C C . GLY A 1 211 ? 11.735 -5.440 -10.222 1.00 89.19 211 GLY A C 1
ATOM 1729 O O . GLY A 1 211 ? 10.929 -5.596 -9.309 1.00 89.19 211 GLY A O 1
ATOM 1730 N N . ASN A 1 212 ? 13.022 -5.206 -10.012 1.00 86.06 212 ASN A N 1
ATOM 1731 C CA . ASN A 1 212 ? 13.637 -4.944 -8.717 1.00 86.06 212 ASN A CA 1
ATOM 1732 C C . ASN A 1 212 ? 13.846 -3.438 -8.495 1.00 86.06 212 ASN A C 1
ATOM 1734 O O . ASN A 1 212 ? 14.034 -2.997 -7.358 1.00 86.06 212 ASN A O 1
ATOM 1738 N N . HIS A 1 213 ? 13.786 -2.626 -9.556 1.00 87.19 213 HIS A N 1
ATOM 1739 C CA . HIS A 1 213 ? 13.821 -1.172 -9.459 1.00 87.19 213 HIS A CA 1
ATOM 1740 C C . HIS A 1 213 ? 12.454 -0.603 -9.027 1.00 87.19 213 HIS A C 1
ATOM 1742 O O . HIS A 1 213 ? 11.711 -0.024 -9.821 1.00 87.19 213 HIS A O 1
ATOM 1748 N N . ARG A 1 214 ? 12.121 -0.734 -7.733 1.00 84.19 214 ARG A N 1
ATOM 1749 C CA . ARG A 1 214 ? 10.814 -0.317 -7.180 1.00 84.19 214 ARG A CA 1
ATOM 1750 C C . ARG A 1 214 ? 10.462 1.148 -7.446 1.00 84.19 214 ARG A C 1
ATOM 1752 O O . ARG A 1 214 ? 9.317 1.456 -7.763 1.00 84.19 214 ARG A O 1
ATOM 1759 N N . ARG A 1 215 ? 11.442 2.057 -7.352 1.00 86.38 215 ARG A N 1
ATOM 1760 C CA . ARG A 1 215 ? 11.23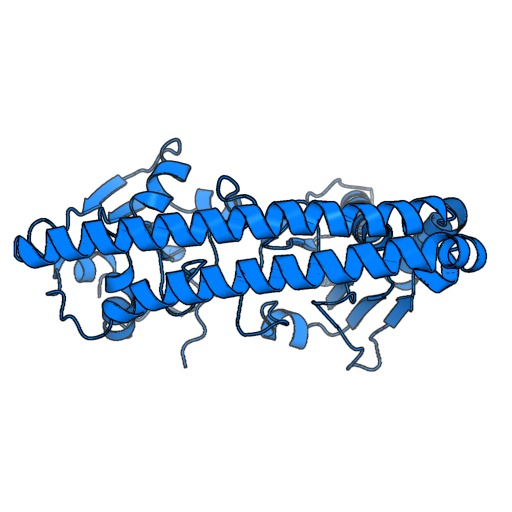4 3.485 -7.664 1.00 86.38 215 ARG A CA 1
ATOM 1761 C C . ARG A 1 215 ? 10.791 3.693 -9.114 1.00 86.38 215 ARG A C 1
ATOM 1763 O O . ARG A 1 215 ? 9.952 4.552 -9.351 1.00 86.38 215 ARG A O 1
ATOM 1770 N N . GLY A 1 216 ? 11.278 2.879 -10.050 1.00 87.81 216 GLY A N 1
ATOM 1771 C CA . GLY A 1 216 ? 10.831 2.898 -11.443 1.00 87.81 216 GLY A CA 1
ATOM 1772 C C . GLY A 1 216 ? 9.407 2.396 -11.617 1.00 87.81 216 GLY A C 1
ATOM 1773 O O . GLY A 1 216 ? 8.655 3.006 -12.364 1.00 87.81 216 GLY A O 1
ATOM 1774 N N . ILE A 1 217 ? 8.998 1.352 -10.886 1.00 91.12 217 ILE A N 1
ATOM 1775 C CA . ILE A 1 217 ? 7.596 0.896 -10.884 1.00 91.12 217 ILE A CA 1
ATOM 1776 C C . ILE A 1 217 ? 6.675 1.999 -10.339 1.00 91.12 217 ILE A C 1
ATOM 1778 O O . ILE A 1 217 ? 5.712 2.368 -11.007 1.00 91.12 217 ILE A O 1
ATOM 1782 N N . SER A 1 218 ? 7.007 2.584 -9.178 1.00 89.38 218 SER A N 1
ATOM 1783 C CA . SER A 1 218 ? 6.248 3.700 -8.578 1.00 89.38 218 SER A CA 1
ATOM 1784 C C . SER A 1 218 ? 6.196 4.913 -9.518 1.00 89.38 218 SER A C 1
ATOM 1786 O O . SER A 1 218 ? 5.141 5.525 -9.687 1.00 89.38 218 SER A O 1
ATOM 1788 N N . TRP A 1 219 ? 7.306 5.230 -10.197 1.00 90.81 219 TRP A N 1
ATOM 1789 C CA . TRP A 1 219 ? 7.356 6.282 -11.215 1.00 90.81 219 TRP A CA 1
ATOM 1790 C C . TRP A 1 219 ? 6.449 5.973 -12.413 1.00 90.81 219 TRP A C 1
ATOM 1792 O O . TRP A 1 219 ? 5.652 6.827 -12.794 1.00 90.81 219 TRP A O 1
ATOM 1802 N N . CYS A 1 220 ? 6.512 4.757 -12.967 1.00 92.88 220 CYS A N 1
ATOM 1803 C CA . CYS A 1 220 ? 5.665 4.334 -14.082 1.00 92.88 220 CYS A CA 1
ATOM 1804 C C . CYS A 1 220 ? 4.182 4.409 -13.719 1.00 92.88 220 CYS A C 1
ATOM 1806 O O . CYS A 1 220 ? 3.402 4.953 -14.493 1.00 92.88 220 CYS A O 1
ATOM 1808 N N . LEU A 1 221 ? 3.785 3.925 -12.539 1.00 93.62 221 LEU A N 1
ATOM 1809 C CA . LEU A 1 221 ? 2.393 3.996 -12.087 1.00 93.62 221 LEU A CA 1
ATOM 1810 C C . LEU A 1 221 ? 1.919 5.448 -11.961 1.00 93.62 221 LEU A C 1
ATOM 1812 O O . LEU A 1 221 ? 0.879 5.787 -12.515 1.00 93.62 221 LEU A O 1
ATOM 1816 N N . LYS A 1 222 ? 2.706 6.331 -11.335 1.00 92.00 222 LYS A N 1
ATOM 1817 C CA . LYS A 1 222 ? 2.374 7.767 -11.242 1.00 92.00 222 LYS A CA 1
ATOM 1818 C C . LYS A 1 222 ? 2.263 8.423 -12.618 1.00 92.00 222 LYS A C 1
ATOM 1820 O O . LYS A 1 222 ? 1.354 9.209 -12.858 1.00 92.00 222 LYS A O 1
ATOM 1825 N N . ALA A 1 223 ? 3.162 8.094 -13.540 1.00 92.62 223 ALA A N 1
ATOM 1826 C CA . ALA A 1 223 ? 3.123 8.634 -14.894 1.00 92.62 223 ALA A CA 1
ATOM 1827 C C . ALA A 1 223 ? 1.907 8.124 -15.694 1.00 92.62 223 ALA A C 1
ATOM 1829 O O . ALA A 1 223 ? 1.296 8.893 -16.439 1.00 92.62 223 ALA A O 1
ATOM 1830 N N . LEU A 1 224 ? 1.511 6.859 -15.509 1.00 93.06 224 LEU A N 1
ATOM 1831 C CA . LEU A 1 224 ? 0.292 6.288 -16.092 1.00 93.06 224 LEU A CA 1
ATOM 1832 C C . LEU A 1 224 ? -0.979 6.913 -15.500 1.00 93.06 224 LEU A C 1
ATOM 1834 O O . LEU A 1 224 ? -1.894 7.220 -16.260 1.00 93.06 224 LEU A O 1
ATOM 1838 N N . GLU A 1 225 ? -1.026 7.146 -14.185 1.00 90.62 225 GLU A N 1
ATOM 1839 C CA . GLU A 1 225 ? -2.120 7.865 -13.506 1.00 90.62 225 GLU A CA 1
ATOM 1840 C C . GLU A 1 225 ? -2.275 9.284 -14.074 1.00 90.62 225 GLU A C 1
ATOM 1842 O O . GLU A 1 225 ? -3.369 9.693 -14.464 1.00 90.62 225 GLU A O 1
ATOM 1847 N N . LEU A 1 226 ? -1.166 10.022 -14.207 1.00 90.12 226 LEU A N 1
ATOM 1848 C CA . LEU A 1 226 ? -1.168 11.361 -14.801 1.00 90.12 226 LEU A CA 1
ATOM 1849 C C . LEU A 1 226 ? -1.645 11.337 -16.257 1.00 90.12 226 LEU A C 1
ATOM 1851 O O . LEU A 1 226 ? -2.503 12.132 -16.633 1.00 90.12 226 LEU A O 1
ATOM 1855 N N . THR A 1 227 ? -1.152 10.390 -17.058 1.00 90.38 227 THR A N 1
ATOM 1856 C CA . THR A 1 227 ? -1.568 10.231 -18.461 1.00 90.38 227 THR A CA 1
ATOM 1857 C C . THR A 1 227 ? -3.061 9.908 -18.563 1.00 90.38 227 THR A C 1
ATOM 1859 O O . THR A 1 227 ? -3.748 10.412 -19.450 1.00 90.38 227 THR A O 1
ATOM 1862 N N . ALA A 1 228 ? -3.590 9.090 -17.651 1.00 88.50 228 ALA A N 1
ATOM 1863 C CA . ALA A 1 228 ? -5.016 8.798 -17.565 1.00 88.50 228 ALA A CA 1
ATOM 1864 C C . ALA A 1 228 ? -5.840 10.053 -17.247 1.00 88.50 228 ALA A C 1
ATOM 1866 O O . ALA A 1 228 ? -6.827 10.318 -17.934 1.00 88.50 228 ALA A O 1
ATOM 1867 N N . CYS A 1 229 ? -5.403 10.861 -16.274 1.00 85.75 229 CYS A N 1
ATOM 1868 C CA . CYS A 1 229 ? -6.037 12.143 -15.943 1.00 85.75 229 CYS A CA 1
ATOM 1869 C C . CYS A 1 229 ? -6.049 13.100 -17.146 1.00 85.75 229 CYS A C 1
ATOM 1871 O O . CYS A 1 229 ? -7.060 13.740 -17.431 1.00 85.75 229 CYS A O 1
ATOM 1873 N N . GLU A 1 230 ? -4.930 13.201 -17.869 1.00 85.31 230 GLU A N 1
ATOM 1874 C CA . GLU A 1 230 ? -4.794 14.052 -19.060 1.00 85.31 230 GLU A CA 1
ATOM 1875 C C . GLU A 1 230 ? -5.697 13.604 -20.214 1.00 85.31 230 GLU A C 1
ATOM 1877 O O . GLU A 1 230 ? -6.174 14.438 -20.987 1.00 85.31 230 GLU A O 1
ATOM 1882 N N . ARG A 1 231 ? -5.961 12.297 -20.314 1.00 85.50 231 ARG A N 1
ATOM 1883 C CA . ARG A 1 231 ? -6.887 11.710 -21.290 1.00 85.50 231 ARG A CA 1
ATOM 1884 C C . ARG A 1 231 ? -8.348 11.707 -20.824 1.00 85.50 231 ARG A C 1
ATOM 1886 O O . ARG A 1 231 ? -9.189 11.219 -21.571 1.00 85.50 231 ARG A O 1
ATOM 1893 N N . GLY A 1 232 ? -8.650 12.238 -19.636 1.00 82.25 232 GLY A N 1
ATOM 1894 C CA . GLY A 1 232 ? -10.004 12.250 -19.076 1.00 82.25 232 GLY A CA 1
ATOM 1895 C C . GLY A 1 232 ? -10.548 10.850 -18.794 1.00 82.25 232 GLY A C 1
ATOM 1896 O O . GLY A 1 232 ? -11.729 10.599 -18.998 1.00 82.25 232 GLY A O 1
ATOM 1897 N N . MET A 1 233 ? -9.676 9.914 -18.414 1.00 84.06 233 MET A N 1
ATOM 1898 C CA . MET A 1 233 ? -10.073 8.546 -18.096 1.00 84.06 233 MET A CA 1
ATOM 1899 C C . MET A 1 233 ? -10.471 8.446 -16.626 1.00 84.06 233 MET A C 1
ATOM 1901 O O . MET A 1 233 ? -9.649 8.708 -15.742 1.00 84.06 233 MET A O 1
ATOM 1905 N N . THR A 1 234 ? -11.682 7.967 -16.359 1.00 81.06 234 THR A N 1
ATOM 1906 C CA . THR A 1 234 ? -12.115 7.610 -15.008 1.00 81.06 234 THR A CA 1
ATOM 1907 C C . THR A 1 234 ? -11.294 6.423 -14.490 1.00 81.06 234 THR A C 1
ATOM 1909 O O . THR A 1 234 ? -11.149 5.395 -15.162 1.00 81.06 234 THR A O 1
ATOM 1912 N N . HIS A 1 235 ? -10.720 6.564 -13.293 1.00 79.38 235 HIS A N 1
ATOM 1913 C CA . HIS A 1 235 ? -9.891 5.532 -12.670 1.00 79.38 235 HIS A CA 1
ATOM 1914 C C . HIS A 1 235 ? -9.861 5.639 -11.143 1.00 79.38 235 HIS A C 1
ATOM 1916 O O . HIS A 1 235 ? -10.117 6.699 -10.565 1.00 79.38 235 HIS A O 1
ATOM 1922 N N . THR A 1 236 ? -9.477 4.532 -10.507 1.00 80.12 236 THR A N 1
ATOM 1923 C CA . THR A 1 236 ? -9.242 4.429 -9.064 1.00 80.12 236 THR A CA 1
ATOM 1924 C C . THR A 1 236 ? -7.800 3.997 -8.806 1.00 80.12 236 THR A C 1
ATOM 1926 O O . THR A 1 236 ? -7.392 2.911 -9.226 1.00 80.12 236 THR A O 1
ATOM 1929 N N . ALA A 1 237 ? -7.026 4.823 -8.105 1.00 81.06 237 ALA A N 1
ATOM 1930 C CA . ALA A 1 237 ? -5.668 4.503 -7.676 1.00 81.06 237 ALA A CA 1
ATOM 1931 C C . ALA A 1 237 ? -5.687 3.899 -6.267 1.00 81.06 237 ALA A C 1
ATOM 1933 O O . ALA A 1 237 ? -6.137 4.531 -5.313 1.00 81.06 237 ALA A O 1
ATOM 1934 N N . TYR A 1 238 ? -5.174 2.680 -6.129 1.00 79.06 238 TYR A N 1
ATOM 1935 C CA . TYR A 1 238 ? -5.041 1.983 -4.859 1.00 79.06 238 TYR A CA 1
ATOM 1936 C C . TYR A 1 238 ? -3.613 2.085 -4.328 1.00 79.06 238 TYR A C 1
ATOM 1938 O O . TYR A 1 238 ? -2.651 1.658 -4.978 1.00 79.06 238 TYR A O 1
ATOM 1946 N N . ARG A 1 239 ? -3.486 2.635 -3.122 1.00 77.44 239 ARG A N 1
ATOM 1947 C CA . ARG A 1 239 ? -2.206 2.996 -2.508 1.00 77.44 239 ARG A CA 1
ATOM 1948 C C . ARG A 1 239 ? -1.762 2.007 -1.439 1.00 77.44 239 ARG A C 1
ATOM 1950 O O . ARG A 1 239 ? -2.590 1.419 -0.737 1.00 77.44 239 ARG A O 1
ATOM 1957 N N . CYS A 1 240 ? -0.447 1.862 -1.304 1.00 76.31 240 CYS A N 1
ATOM 1958 C CA . CYS A 1 240 ? 0.171 0.979 -0.328 1.00 76.31 240 CYS A CA 1
ATOM 1959 C C . CYS A 1 240 ? -0.190 1.428 1.101 1.00 76.31 240 CYS A C 1
ATOM 1961 O O . CYS A 1 240 ? 0.067 2.578 1.464 1.00 76.31 240 CYS A O 1
ATOM 1963 N N . PRO A 1 241 ? -0.725 0.542 1.962 1.00 67.69 241 PRO A N 1
ATOM 1964 C CA . PRO A 1 241 ? -1.101 0.906 3.328 1.00 67.69 241 PRO A CA 1
ATOM 1965 C C . PRO A 1 241 ? 0.113 1.142 4.240 1.00 67.69 241 PRO A C 1
ATOM 1967 O O . PRO A 1 241 ? -0.034 1.721 5.310 1.00 67.69 241 PRO A O 1
ATOM 1970 N N . PHE A 1 242 ? 1.309 0.690 3.842 1.00 70.44 242 PHE A N 1
ATOM 1971 C CA . PHE A 1 242 ? 2.559 0.990 4.549 1.00 70.44 242 PHE A CA 1
ATOM 1972 C C . PHE A 1 242 ? 3.177 2.308 4.073 1.00 70.44 242 PHE A C 1
ATOM 1974 O O . PHE A 1 242 ? 3.636 3.086 4.902 1.00 70.44 242 PHE A O 1
ATOM 1981 N N . TYR A 1 243 ? 3.170 2.566 2.762 1.00 75.06 243 TYR A N 1
ATOM 1982 C CA . TYR A 1 243 ? 3.761 3.756 2.147 1.00 75.06 243 TYR A CA 1
ATOM 1983 C C . TYR A 1 243 ? 2.699 4.488 1.327 1.00 75.06 243 TYR A C 1
ATOM 1985 O O . TYR A 1 243 ? 2.545 4.245 0.135 1.00 75.06 243 TYR A O 1
ATOM 1993 N N . THR A 1 244 ? 1.961 5.398 1.959 1.00 72.56 244 THR A N 1
ATOM 1994 C CA . THR A 1 244 ? 0.740 6.005 1.391 1.00 72.56 244 THR A CA 1
ATOM 1995 C C . THR A 1 244 ? 0.961 6.760 0.078 1.00 72.56 244 THR A C 1
ATOM 1997 O O . THR A 1 244 ? 0.044 6.889 -0.727 1.00 72.56 244 THR A O 1
ATOM 2000 N N . ASN A 1 245 ? 2.186 7.213 -0.187 1.00 76.50 245 ASN A N 1
ATOM 2001 C CA . ASN A 1 245 ? 2.567 7.880 -1.434 1.00 76.50 245 ASN A CA 1
ATOM 2002 C C . ASN A 1 245 ? 2.855 6.925 -2.608 1.00 76.50 245 ASN A C 1
ATOM 2004 O O . ASN A 1 245 ? 3.038 7.392 -3.739 1.00 76.50 245 ASN A O 1
ATOM 2008 N N . ASP A 1 246 ? 2.930 5.617 -2.361 1.00 81.19 246 ASP A N 1
ATOM 2009 C CA . ASP A 1 246 ? 3.135 4.596 -3.384 1.00 81.19 246 ASP A CA 1
ATOM 2010 C C . ASP A 1 246 ? 1.794 4.020 -3.847 1.00 81.19 246 ASP A C 1
ATOM 2012 O O . ASP A 1 246 ? 0.896 3.744 -3.052 1.00 81.19 246 ASP A O 1
ATOM 2016 N N . ILE A 1 247 ? 1.664 3.863 -5.162 1.00 86.25 247 ILE A N 1
ATOM 2017 C CA . ILE A 1 247 ? 0.513 3.244 -5.821 1.00 86.25 247 ILE A CA 1
ATOM 2018 C C . ILE A 1 247 ? 0.882 1.782 -6.050 1.00 86.25 247 ILE A C 1
ATOM 2020 O O . ILE A 1 247 ? 1.941 1.532 -6.620 1.00 86.25 247 ILE A O 1
ATOM 2024 N N . ASP A 1 248 ? 0.020 0.843 -5.658 1.00 85.62 248 ASP A N 1
ATOM 2025 C CA . ASP A 1 248 ? 0.215 -0.571 -6.011 1.00 85.62 248 ASP A CA 1
ATOM 2026 C C . ASP A 1 248 ? -0.692 -0.987 -7.183 1.00 85.62 248 ASP A C 1
ATOM 2028 O O . ASP A 1 248 ? -0.391 -1.958 -7.871 1.00 85.62 248 ASP A O 1
ATOM 2032 N N . LEU A 1 249 ? -1.812 -0.288 -7.430 1.00 87.19 249 LEU A N 1
ATOM 2033 C CA . LEU A 1 249 ? -2.713 -0.580 -8.556 1.00 87.19 249 LEU A CA 1
ATOM 2034 C C . LEU A 1 249 ? -3.463 0.656 -9.040 1.00 87.19 249 LEU A C 1
ATOM 2036 O O . LEU A 1 249 ? -3.860 1.497 -8.243 1.00 87.19 249 LEU A O 1
ATOM 2040 N N . ILE A 1 250 ? -3.736 0.716 -10.339 1.00 88.69 250 ILE A N 1
ATOM 2041 C CA . ILE A 1 250 ? -4.670 1.669 -10.944 1.00 88.69 250 ILE A CA 1
ATOM 2042 C C . ILE A 1 250 ? -5.727 0.870 -11.695 1.00 88.69 250 ILE A C 1
ATOM 2044 O O . ILE A 1 250 ? -5.384 0.109 -12.599 1.00 88.69 250 ILE A O 1
ATOM 2048 N N . TYR A 1 251 ? -6.994 1.018 -11.313 1.00 86.62 251 TYR A N 1
ATOM 2049 C CA . TYR A 1 251 ? -8.125 0.343 -11.941 1.00 86.62 251 TYR A CA 1
ATOM 2050 C C . TYR A 1 251 ? -8.887 1.296 -12.856 1.00 86.62 251 TYR A C 1
ATOM 2052 O O . TYR A 1 251 ? -9.227 2.405 -12.454 1.00 86.62 251 TYR A O 1
ATOM 2060 N N . PHE A 1 252 ? -9.190 0.830 -14.064 1.00 86.06 252 PHE A N 1
ATOM 2061 C CA . PHE A 1 252 ? -9.940 1.549 -15.086 1.00 86.06 252 PHE A CA 1
ATOM 2062 C C . PHE A 1 252 ? -11.279 0.837 -15.314 1.00 86.06 252 PHE A C 1
ATOM 2064 O O . PHE A 1 252 ? -11.341 -0.075 -16.148 1.00 86.06 252 PHE A O 1
ATOM 2071 N N . PRO A 1 253 ? -12.343 1.197 -14.571 1.00 79.31 253 PRO A N 1
ATOM 2072 C CA . PRO A 1 253 ? -13.611 0.467 -14.592 1.00 79.31 253 PRO A CA 1
ATOM 2073 C C . PRO A 1 253 ? -14.260 0.434 -15.979 1.00 79.31 253 PRO A C 1
ATOM 2075 O O . PRO A 1 253 ? -14.640 -0.643 -16.442 1.00 79.31 253 PRO A O 1
ATOM 2078 N N . ASP A 1 254 ? -14.294 1.562 -16.688 1.00 83.81 254 ASP A N 1
ATOM 2079 C CA . ASP A 1 254 ? -14.940 1.677 -18.007 1.00 83.81 254 ASP A CA 1
ATOM 2080 C C . ASP A 1 254 ? -14.249 0.840 -19.090 1.0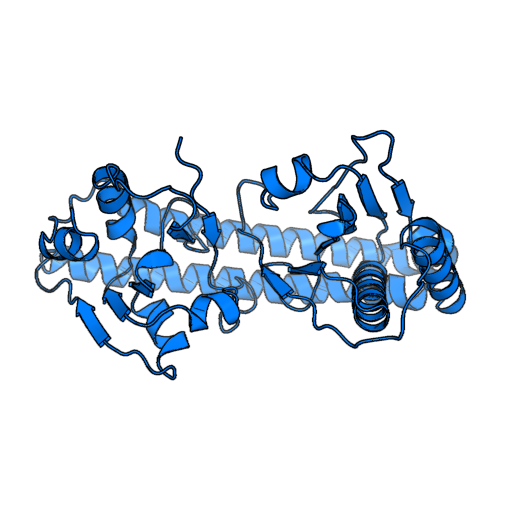0 83.81 254 ASP A C 1
ATOM 2082 O O . ASP A 1 254 ? -14.852 0.447 -20.089 1.00 83.81 254 ASP A O 1
ATOM 2086 N N . HIS A 1 255 ? -12.973 0.522 -18.874 1.00 87.50 255 HIS A N 1
ATOM 2087 C CA . HIS A 1 255 ? -12.149 -0.256 -19.795 1.00 87.50 255 HIS A CA 1
ATOM 2088 C C . HIS A 1 255 ? -11.804 -1.653 -19.266 1.00 87.50 255 HIS A C 1
ATOM 2090 O O . HIS A 1 255 ? -11.115 -2.411 -19.950 1.00 87.50 255 HIS A O 1
ATOM 2096 N N . GLN A 1 256 ? -12.284 -2.002 -18.068 1.00 86.38 256 GLN A N 1
ATOM 2097 C CA . GLN A 1 256 ? -12.151 -3.320 -17.441 1.00 86.38 256 GLN A CA 1
ATOM 2098 C C . GLN A 1 256 ? -10.701 -3.830 -17.354 1.00 86.38 256 GLN A C 1
ATOM 2100 O O . GLN A 1 256 ? -10.442 -5.030 -17.492 1.00 86.38 256 GLN A O 1
ATOM 2105 N N . PHE A 1 257 ? -9.743 -2.929 -17.112 1.00 90.69 257 PHE A N 1
ATOM 2106 C CA . PHE A 1 257 ? -8.344 -3.305 -16.909 1.00 90.69 257 PHE A CA 1
ATOM 2107 C C . PHE A 1 257 ? -7.719 -2.622 -15.695 1.00 90.69 257 PHE A C 1
ATOM 2109 O O . PHE A 1 257 ? -8.217 -1.607 -15.212 1.00 90.69 257 PHE A O 1
ATOM 2116 N N . ALA A 1 258 ? -6.606 -3.170 -15.214 1.00 90.94 258 ALA A N 1
ATOM 2117 C CA . ALA A 1 258 ? -5.777 -2.525 -14.202 1.00 90.94 258 ALA A CA 1
ATOM 2118 C C . ALA A 1 258 ? -4.294 -2.574 -14.546 1.00 90.94 258 ALA A C 1
ATOM 2120 O O . ALA A 1 258 ? -3.844 -3.497 -15.224 1.00 90.94 258 ALA A O 1
ATOM 2121 N N . VAL A 1 259 ? -3.540 -1.606 -14.032 1.00 93.56 259 VAL A N 1
ATOM 2122 C CA . VAL A 1 259 ? -2.073 -1.630 -13.997 1.00 93.56 259 VAL A CA 1
ATOM 2123 C C . VAL A 1 259 ? -1.631 -1.886 -12.561 1.00 93.56 259 VAL A C 1
ATOM 2125 O O . VAL A 1 259 ? -2.147 -1.230 -11.664 1.00 93.56 259 VAL A O 1
ATOM 2128 N N . ILE A 1 260 ? -0.729 -2.841 -12.331 1.00 91.50 260 ILE A N 1
ATOM 2129 C CA . ILE A 1 260 ? -0.426 -3.389 -10.999 1.00 91.50 260 ILE A CA 1
ATOM 2130 C C . ILE A 1 260 ? 1.089 -3.452 -10.760 1.00 91.50 260 ILE A C 1
ATOM 2132 O O . ILE A 1 260 ? 1.830 -3.888 -11.646 1.00 91.50 260 ILE A O 1
ATOM 2136 N N . ASP A 1 261 ? 1.541 -3.080 -9.558 1.00 90.50 261 ASP A N 1
ATOM 2137 C CA . ASP A 1 261 ? 2.869 -3.419 -9.033 1.00 90.50 261 ASP A CA 1
ATOM 2138 C C . ASP A 1 261 ? 2.949 -4.935 -8.783 1.00 90.50 261 ASP A C 1
ATOM 2140 O O . ASP A 1 261 ? 2.325 -5.489 -7.876 1.00 90.50 261 ASP A O 1
ATOM 2144 N N . GLY A 1 262 ? 3.712 -5.631 -9.623 1.00 87.44 262 GLY A N 1
ATOM 2145 C CA . GLY A 1 262 ? 3.971 -7.062 -9.505 1.00 87.44 262 GLY A CA 1
ATOM 2146 C C . GLY A 1 262 ? 5.182 -7.406 -8.638 1.00 87.44 262 GLY A C 1
ATOM 2147 O O . GLY A 1 262 ? 5.491 -8.591 -8.500 1.00 87.44 262 GLY A O 1
ATOM 2148 N N . MET A 1 263 ? 5.895 -6.420 -8.085 1.00 82.94 263 MET A N 1
ATOM 2149 C CA . MET A 1 263 ? 7.072 -6.650 -7.250 1.00 82.94 263 MET A CA 1
ATOM 2150 C C . MET A 1 263 ? 6.677 -7.213 -5.880 1.00 82.94 263 MET A C 1
ATOM 2152 O O . MET A 1 263 ? 5.656 -6.854 -5.293 1.00 82.94 263 MET A O 1
ATOM 2156 N N . GLY A 1 264 ? 7.506 -8.108 -5.336 1.00 70.75 264 GLY A N 1
ATOM 2157 C CA . GLY A 1 264 ? 7.318 -8.622 -3.980 1.00 70.75 264 GLY A CA 1
ATOM 2158 C C . GLY A 1 264 ? 7.228 -7.481 -2.950 1.00 70.75 264 GLY A C 1
ATOM 2159 O O . GLY A 1 264 ? 7.995 -6.521 -3.042 1.00 70.75 264 GLY A O 1
ATOM 2160 N N . PRO A 1 265 ? 6.328 -7.569 -1.955 1.00 66.56 265 PRO A N 1
ATOM 2161 C CA . PRO A 1 265 ? 5.558 -8.752 -1.564 1.00 66.56 265 PRO A CA 1
ATOM 2162 C C . PRO A 1 265 ? 4.250 -8.976 -2.348 1.00 66.56 265 PRO A C 1
ATOM 2164 O O . PRO A 1 265 ? 3.584 -9.968 -2.091 1.00 66.56 265 PRO A O 1
ATOM 2167 N N . HIS A 1 266 ? 3.875 -8.110 -3.296 1.00 70.75 266 HIS A N 1
ATOM 2168 C CA . HIS A 1 266 ? 2.593 -8.204 -4.011 1.00 70.75 266 HIS A CA 1
ATOM 2169 C C . HIS A 1 266 ? 2.486 -9.456 -4.900 1.00 70.75 266 HIS A C 1
ATOM 2171 O O . HIS A 1 266 ? 1.434 -10.089 -4.927 1.00 70.75 266 HIS A O 1
ATOM 2177 N N . ASN A 1 267 ? 3.583 -9.829 -5.578 1.00 72.19 267 ASN A N 1
ATOM 2178 C CA . ASN A 1 267 ? 3.757 -11.059 -6.372 1.00 72.19 267 ASN A CA 1
ATOM 2179 C C . ASN A 1 267 ? 2.556 -11.422 -7.271 1.00 72.19 267 ASN A C 1
ATOM 2181 O O . ASN A 1 267 ? 2.043 -12.542 -7.229 1.00 72.19 267 ASN A O 1
ATOM 2185 N N . PHE A 1 268 ? 2.107 -10.479 -8.103 1.00 79.19 268 PHE A N 1
ATOM 2186 C CA . PHE A 1 268 ? 1.063 -10.756 -9.090 1.00 79.19 268 PHE A CA 1
ATOM 2187 C C . PHE A 1 268 ? 1.594 -11.590 -10.251 1.00 79.19 268 PHE A C 1
ATOM 2189 O O . PHE A 1 268 ? 2.577 -11.232 -10.907 1.00 79.19 268 PHE A O 1
ATOM 2196 N N . GLU A 1 269 ? 0.889 -12.680 -10.539 1.00 82.00 269 GLU A N 1
ATOM 2197 C CA . GLU A 1 269 ? 1.125 -13.507 -11.716 1.00 82.00 269 GLU A CA 1
ATOM 2198 C C . GLU A 1 269 ? 0.021 -13.304 -12.761 1.00 82.00 269 GLU A C 1
ATOM 2200 O O . GLU A 1 269 ? -1.141 -13.094 -12.396 1.00 82.00 269 GLU A O 1
ATOM 2205 N N . PRO A 1 270 ? 0.364 -13.343 -14.062 1.00 88.38 270 PRO A N 1
ATOM 2206 C CA . PRO A 1 270 ? -0.629 -13.312 -15.124 1.00 88.38 270 PRO A CA 1
ATOM 2207 C C . PRO A 1 270 ? -1.411 -14.629 -15.098 1.00 88.38 270 PRO A C 1
ATOM 2209 O O . PRO A 1 270 ? -0.850 -15.704 -15.305 1.00 88.38 270 PRO A O 1
ATOM 2212 N N . VAL A 1 271 ? -2.709 -14.549 -14.820 1.00 85.38 271 VAL A N 1
ATOM 2213 C CA . VAL A 1 271 ? -3.599 -15.721 -14.729 1.00 85.38 271 VAL A CA 1
ATOM 2214 C C . VAL A 1 271 ? -4.578 -15.788 -15.896 1.00 85.38 271 VAL A C 1
ATOM 2216 O O . VAL A 1 271 ? -5.056 -16.866 -16.238 1.00 85.38 271 VAL A O 1
ATOM 2219 N N . HIS A 1 272 ? -4.874 -14.646 -16.519 1.00 86.75 272 HIS A N 1
ATOM 2220 C CA . HIS A 1 272 ? -5.769 -14.538 -17.663 1.00 86.75 272 HIS A CA 1
ATOM 2221 C C . HIS A 1 272 ? -4.963 -14.374 -18.968 1.00 86.75 272 HIS A C 1
ATOM 2223 O O . HIS A 1 272 ? -3.939 -13.692 -18.953 1.00 86.75 272 HIS A O 1
ATOM 2229 N N . PRO A 1 273 ? -5.409 -14.925 -20.117 1.00 87.56 273 PRO A N 1
ATOM 2230 C CA . PRO A 1 273 ? -4.687 -14.804 -21.393 1.00 87.56 273 PRO A CA 1
ATOM 2231 C C . PRO A 1 273 ? -4.466 -13.365 -21.878 1.00 87.56 273 PRO A C 1
ATOM 2233 O O . PRO A 1 273 ? -3.546 -13.102 -22.651 1.00 87.56 273 PRO A O 1
ATOM 2236 N N . GLU A 1 274 ? -5.317 -12.433 -21.447 1.00 89.06 274 GLU A N 1
ATOM 2237 C CA . GLU A 1 274 ? -5.175 -11.009 -21.768 1.00 89.06 274 GLU A CA 1
ATOM 2238 C C . GLU A 1 274 ? -4.209 -10.269 -20.838 1.00 89.06 274 GLU A C 1
ATOM 2240 O O . GLU A 1 274 ? -3.860 -9.122 -21.123 1.00 89.06 274 GLU A O 1
ATOM 2245 N N . ASP A 1 275 ? -3.772 -10.897 -19.742 1.00 92.62 275 ASP A N 1
ATOM 2246 C CA . ASP A 1 275 ? -2.807 -10.290 -18.836 1.00 92.62 275 ASP A CA 1
ATOM 2247 C C . ASP A 1 275 ? -1.463 -10.097 -19.553 1.00 92.62 275 ASP A C 1
ATOM 2249 O O . ASP A 1 275 ? -0.997 -10.939 -20.327 1.00 92.62 275 ASP A O 1
ATOM 2253 N N . ARG A 1 276 ? -0.815 -8.962 -19.293 1.00 94.19 276 ARG A N 1
ATOM 2254 C CA . ARG A 1 276 ? 0.486 -8.609 -19.870 1.00 94.19 276 ARG A CA 1
ATOM 2255 C C . ARG A 1 276 ? 1.463 -8.297 -18.757 1.00 94.19 276 ARG A C 1
ATOM 2257 O O . ARG A 1 276 ? 1.121 -7.595 -17.814 1.00 94.19 276 ARG A O 1
ATOM 2264 N N . VAL A 1 277 ? 2.687 -8.794 -18.887 1.00 94.00 277 VAL A N 1
ATOM 2265 C CA . VAL A 1 277 ? 3.772 -8.526 -17.941 1.00 94.00 277 VAL A CA 1
ATOM 2266 C C . VAL A 1 277 ? 4.820 -7.665 -18.628 1.00 94.00 277 VAL A C 1
ATOM 2268 O O . VAL A 1 277 ? 5.336 -8.048 -19.677 1.00 94.00 277 VAL A O 1
ATOM 2271 N N . TYR A 1 278 ? 5.166 -6.539 -18.013 1.00 93.50 278 TYR A N 1
ATOM 2272 C CA . TYR A 1 278 ? 6.262 -5.678 -18.445 1.00 93.50 278 TYR A CA 1
ATOM 2273 C C . TYR A 1 278 ? 7.353 -5.701 -17.381 1.00 93.50 278 TYR A C 1
ATOM 2275 O O . TYR A 1 278 ? 7.149 -5.230 -16.263 1.00 93.50 278 TYR A O 1
ATOM 2283 N N . ASN A 1 279 ? 8.512 -6.271 -17.715 1.00 92.25 279 ASN A N 1
ATOM 2284 C CA . ASN A 1 279 ? 9.665 -6.263 -16.822 1.00 92.25 279 ASN A CA 1
ATOM 2285 C C . ASN A 1 279 ? 10.469 -4.977 -17.037 1.00 92.25 279 ASN A C 1
ATOM 2287 O O . ASN A 1 279 ? 11.258 -4.887 -17.976 1.00 92.25 279 ASN A O 1
ATOM 2291 N N . ILE A 1 280 ? 10.277 -4.002 -16.157 1.00 91.31 280 ILE A N 1
ATOM 2292 C CA . ILE A 1 280 ? 10.917 -2.692 -16.230 1.00 91.31 280 ILE A CA 1
ATOM 2293 C C . ILE A 1 280 ? 12.443 -2.820 -16.247 1.00 91.31 280 ILE A C 1
ATOM 2295 O O . ILE A 1 280 ? 13.093 -2.230 -17.110 1.00 91.31 280 ILE A O 1
ATOM 2299 N N . ASP A 1 281 ? 13.011 -3.652 -15.368 1.00 90.06 281 ASP A N 1
ATOM 2300 C CA . ASP A 1 281 ? 14.463 -3.815 -15.266 1.00 90.06 281 ASP A CA 1
ATOM 2301 C C . ASP A 1 281 ? 15.082 -4.229 -16.606 1.00 90.06 281 ASP A C 1
ATOM 2303 O O . ASP A 1 281 ? 16.106 -3.689 -17.019 1.00 90.06 281 ASP A O 1
ATOM 2307 N N . SER A 1 282 ? 14.435 -5.153 -17.321 1.00 89.38 282 SER A N 1
ATOM 2308 C CA . SER A 1 282 ? 14.944 -5.662 -18.601 1.00 89.38 282 SER A CA 1
ATOM 2309 C C . SER A 1 282 ? 15.047 -4.599 -19.700 1.00 89.38 282 SER A C 1
ATOM 2311 O O . SER A 1 282 ? 15.852 -4.746 -20.618 1.00 89.38 282 SER A O 1
ATOM 2313 N N . HIS A 1 283 ? 14.264 -3.524 -19.596 1.00 87.19 283 HIS A N 1
ATOM 2314 C CA . HIS A 1 283 ? 14.233 -2.443 -20.577 1.00 87.19 283 HIS A CA 1
ATOM 2315 C C . HIS A 1 283 ? 15.101 -1.252 -20.180 1.00 87.19 283 HIS A C 1
ATOM 2317 O O . HIS A 1 283 ? 15.624 -0.572 -21.062 1.00 87.19 283 HIS A O 1
ATOM 2323 N N . SER A 1 284 ? 15.239 -0.983 -18.881 1.00 91.62 284 SER A N 1
ATOM 2324 C CA . SER A 1 284 ? 15.786 0.284 -18.397 1.00 91.62 284 SER A CA 1
ATOM 2325 C C . SER A 1 284 ? 16.954 0.147 -17.428 1.00 91.62 284 SER A C 1
ATOM 2327 O O . SER A 1 284 ? 17.475 1.174 -17.014 1.00 91.62 284 SER A O 1
ATOM 2329 N N . ILE A 1 285 ? 17.373 -1.055 -17.023 1.00 93.56 285 ILE A N 1
ATOM 2330 C CA . ILE A 1 285 ? 18.438 -1.228 -16.024 1.00 93.56 285 ILE A CA 1
ATOM 2331 C C . ILE A 1 285 ? 19.710 -1.793 -16.658 1.00 93.56 285 ILE A C 1
ATOM 2333 O O . ILE A 1 285 ? 19.721 -2.841 -17.304 1.00 93.56 285 ILE A O 1
ATOM 2337 N N . ASN A 1 286 ? 20.834 -1.121 -16.406 1.00 94.06 286 ASN A N 1
ATOM 2338 C CA . ASN A 1 286 ? 22.154 -1.625 -16.751 1.00 94.06 286 ASN A CA 1
ATOM 2339 C C . ASN A 1 286 ? 22.624 -2.656 -15.712 1.00 94.06 286 ASN A C 1
ATOM 2341 O O . ASN A 1 286 ? 23.169 -2.316 -14.659 1.00 94.06 286 ASN A O 1
ATOM 2345 N N . ASN A 1 287 ? 22.480 -3.936 -16.052 1.00 91.88 287 ASN A N 1
ATOM 2346 C CA . ASN A 1 287 ? 22.871 -5.046 -15.179 1.00 91.88 287 ASN A CA 1
ATOM 2347 C C . ASN A 1 287 ? 24.360 -5.059 -14.802 1.00 91.88 287 ASN A C 1
ATOM 2349 O O . ASN A 1 287 ? 24.702 -5.551 -13.728 1.00 91.88 287 ASN A O 1
ATOM 2353 N N . LYS A 1 288 ? 25.256 -4.502 -15.633 1.00 94.00 288 LYS A N 1
ATOM 2354 C CA . LYS A 1 288 ? 26.680 -4.398 -15.272 1.00 94.00 288 LYS A CA 1
ATOM 2355 C C . LYS A 1 288 ? 26.864 -3.434 -14.102 1.00 94.00 288 LYS A C 1
ATOM 2357 O O . LYS A 1 288 ? 27.592 -3.755 -13.171 1.00 94.00 288 LYS A O 1
ATOM 2362 N N . THR A 1 289 ? 26.164 -2.300 -14.115 1.00 93.38 289 THR A N 1
ATOM 2363 C CA . THR A 1 289 ? 26.186 -1.327 -13.012 1.00 93.38 289 THR A CA 1
ATOM 2364 C C . THR A 1 289 ? 25.579 -1.910 -11.738 1.00 93.38 289 THR A C 1
ATOM 2366 O O . THR A 1 289 ? 26.157 -1.761 -10.666 1.00 93.38 289 THR A O 1
ATOM 2369 N N . VAL A 1 290 ? 24.463 -2.642 -11.840 1.00 93.06 290 VAL A N 1
ATOM 2370 C CA . VAL A 1 290 ? 23.869 -3.333 -10.679 1.00 93.06 290 VAL A CA 1
ATOM 2371 C C . VAL A 1 290 ? 24.843 -4.353 -10.083 1.00 93.06 290 VAL A C 1
ATOM 2373 O O . VAL A 1 290 ? 24.989 -4.416 -8.862 1.00 93.06 290 VAL A O 1
ATOM 2376 N N . LEU A 1 291 ? 25.554 -5.112 -10.925 1.00 93.94 291 LEU A N 1
ATOM 2377 C CA . LEU A 1 291 ? 26.536 -6.101 -10.476 1.00 93.94 291 LEU A CA 1
ATOM 2378 C C . LEU A 1 291 ? 27.686 -5.464 -9.681 1.00 93.94 291 LEU A C 1
ATOM 2380 O O . LEU A 1 291 ? 28.118 -6.041 -8.689 1.00 93.94 291 LEU A O 1
ATOM 2384 N N . LEU A 1 292 ? 28.127 -4.252 -10.039 1.00 96.19 292 LEU A N 1
ATOM 2385 C CA . LEU A 1 292 ? 29.135 -3.506 -9.267 1.00 96.19 292 LEU A CA 1
ATOM 2386 C C . LEU A 1 292 ? 28.668 -3.158 -7.843 1.00 96.19 292 LEU A C 1
ATOM 2388 O O . LEU A 1 292 ? 29.487 -2.874 -6.970 1.00 96.19 292 LEU A O 1
ATOM 2392 N N . HIS A 1 293 ? 27.359 -3.178 -7.593 1.00 95.81 293 HIS A N 1
ATOM 2393 C CA . HIS A 1 293 ? 26.753 -2.884 -6.298 1.00 95.81 293 HIS A CA 1
ATOM 2394 C C . HIS A 1 293 ? 26.198 -4.127 -5.588 1.00 95.81 293 HIS A C 1
ATOM 2396 O O . HIS A 1 293 ? 25.529 -3.981 -4.562 1.00 95.81 293 HIS A O 1
ATOM 2402 N N . SER A 1 294 ? 26.481 -5.338 -6.085 1.00 94.81 294 SER A N 1
ATOM 2403 C CA . SER A 1 294 ? 25.875 -6.585 -5.595 1.00 94.81 294 SER A CA 1
ATOM 2404 C C . SER A 1 294 ? 26.041 -6.787 -4.089 1.00 94.81 294 SER A C 1
ATOM 2406 O O . SER A 1 294 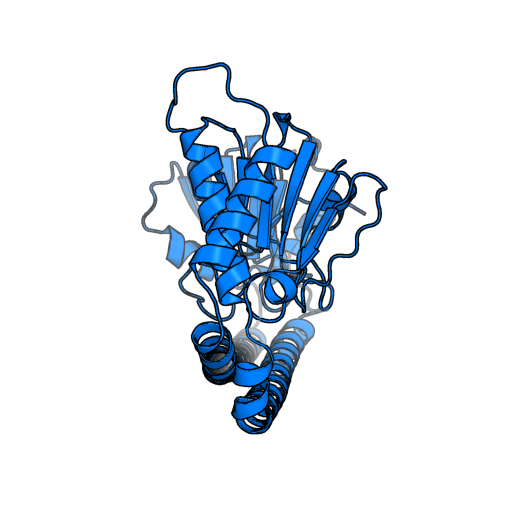? 25.075 -7.134 -3.413 1.00 94.81 294 SER A O 1
ATOM 2408 N N . GLU A 1 295 ? 27.228 -6.519 -3.540 1.00 96.88 295 GLU A N 1
ATOM 2409 C CA . GLU A 1 295 ? 27.503 -6.693 -2.109 1.00 96.88 295 GLU A CA 1
ATOM 2410 C C . GLU A 1 295 ? 26.728 -5.698 -1.240 1.00 96.88 295 GLU A C 1
ATOM 2412 O O . GLU A 1 295 ? 26.156 -6.075 -0.215 1.00 96.88 295 GLU A O 1
ATOM 2417 N N . VAL A 1 296 ? 26.630 -4.438 -1.677 1.00 96.69 296 VAL A N 1
ATOM 2418 C CA . VAL A 1 296 ? 25.849 -3.409 -0.972 1.00 96.69 296 VAL A CA 1
ATOM 2419 C C . VAL A 1 296 ? 24.365 -3.764 -0.999 1.00 96.69 296 VAL A C 1
ATOM 2421 O O . VAL A 1 296 ? 23.707 -3.731 0.040 1.00 96.69 296 VAL A O 1
ATOM 2424 N N . ILE A 1 297 ? 23.850 -4.162 -2.167 1.00 94.94 297 ILE A N 1
ATOM 2425 C CA . ILE A 1 297 ? 22.457 -4.585 -2.342 1.00 94.94 297 ILE A CA 1
ATOM 2426 C C . ILE A 1 297 ? 22.156 -5.795 -1.456 1.00 94.94 297 ILE A C 1
ATOM 2428 O O . ILE A 1 297 ? 21.154 -5.800 -0.741 1.00 94.94 297 ILE A O 1
ATOM 2432 N N . LYS A 1 298 ? 23.028 -6.808 -1.463 1.00 96.06 298 LYS A N 1
ATOM 2433 C CA . LYS A 1 298 ? 22.868 -8.032 -0.672 1.00 96.06 298 LYS A CA 1
ATOM 2434 C C . LYS A 1 298 ? 22.843 -7.733 0.824 1.00 96.06 298 LYS A C 1
ATOM 2436 O O . LYS A 1 298 ? 21.945 -8.215 1.514 1.00 96.06 298 LYS A O 1
ATOM 2441 N N . LYS A 1 299 ? 23.780 -6.915 1.315 1.00 97.69 299 LYS A N 1
ATOM 2442 C CA . LYS A 1 299 ? 23.848 -6.515 2.726 1.00 97.69 299 LYS A CA 1
ATOM 2443 C C . LYS A 1 299 ? 22.600 -5.738 3.151 1.00 97.69 299 LYS A C 1
ATOM 2445 O O . LYS A 1 299 ? 21.929 -6.147 4.093 1.00 97.69 299 LYS A O 1
ATOM 2450 N N . ALA A 1 300 ? 22.243 -4.684 2.417 1.00 95.56 300 ALA A N 1
ATOM 2451 C CA . ALA A 1 300 ? 21.076 -3.863 2.731 1.00 95.56 300 ALA A CA 1
ATOM 2452 C C . ALA A 1 300 ? 19.764 -4.669 2.663 1.00 95.56 300 ALA A C 1
ATOM 2454 O O . ALA A 1 300 ? 18.885 -4.503 3.505 1.00 95.56 300 ALA A O 1
ATOM 2455 N N . THR A 1 301 ? 19.649 -5.604 1.713 1.00 92.38 301 THR A N 1
ATOM 2456 C CA . THR A 1 301 ? 18.492 -6.511 1.615 1.00 92.38 301 THR A CA 1
ATOM 2457 C C . THR A 1 301 ? 18.404 -7.458 2.815 1.00 92.38 301 THR A C 1
ATOM 2459 O O . THR A 1 301 ? 17.305 -7.736 3.295 1.00 92.38 301 THR A O 1
ATOM 2462 N N . ALA A 1 302 ? 19.535 -7.968 3.309 1.00 94.94 302 ALA A N 1
ATOM 2463 C CA . ALA A 1 302 ? 19.561 -8.822 4.494 1.00 94.94 302 ALA A CA 1
ATOM 2464 C C . ALA A 1 302 ? 19.155 -8.046 5.759 1.00 94.94 302 ALA A C 1
ATOM 2466 O O . ALA A 1 302 ? 18.290 -8.505 6.502 1.00 94.94 302 ALA A O 1
ATOM 2467 N N . GLU A 1 303 ? 19.708 -6.846 5.958 1.00 96.31 303 GLU A N 1
ATOM 2468 C CA . GLU A 1 303 ? 19.353 -5.963 7.078 1.00 96.31 303 GLU A CA 1
ATOM 2469 C C . GLU A 1 303 ? 17.868 -5.575 7.049 1.00 96.31 303 GLU A C 1
ATOM 2471 O O . GLU A 1 303 ? 17.180 -5.686 8.063 1.00 96.31 303 GLU A O 1
ATOM 2476 N N . TYR A 1 304 ? 17.346 -5.217 5.870 1.00 92.25 304 TYR A N 1
ATOM 2477 C CA . TYR A 1 304 ? 15.921 -4.961 5.660 1.00 92.25 304 TYR A CA 1
ATOM 2478 C C . TYR A 1 304 ? 15.054 -6.132 6.142 1.00 92.25 304 TYR A C 1
ATOM 2480 O O . TYR A 1 304 ? 14.104 -5.927 6.897 1.00 92.25 304 TYR A O 1
ATOM 2488 N N . ARG A 1 305 ? 15.386 -7.368 5.741 1.00 89.81 305 ARG A N 1
ATOM 2489 C CA . ARG A 1 305 ? 14.614 -8.565 6.116 1.00 89.81 305 ARG A CA 1
ATOM 2490 C C . ARG A 1 305 ? 14.603 -8.792 7.624 1.00 89.81 305 ARG A C 1
ATOM 2492 O O . ARG A 1 305 ? 13.544 -9.094 8.172 1.00 89.81 305 ARG A O 1
ATOM 2499 N N . GLU A 1 306 ? 15.740 -8.620 8.293 1.00 94.88 306 GLU A N 1
ATOM 2500 C CA . GLU A 1 306 ? 15.818 -8.773 9.749 1.00 94.88 306 GLU A CA 1
ATOM 2501 C C . GLU A 1 306 ? 15.013 -7.701 10.488 1.00 94.88 306 GLU A C 1
ATOM 2503 O O . GLU A 1 306 ? 14.283 -8.020 11.428 1.00 94.88 306 GLU A O 1
ATOM 2508 N N . LEU A 1 307 ? 15.069 -6.447 10.032 1.00 93.19 307 LEU A N 1
ATOM 2509 C CA . LEU A 1 307 ? 14.299 -5.350 10.621 1.00 93.19 307 LEU A CA 1
ATOM 2510 C C . LEU A 1 307 ? 12.789 -5.532 10.414 1.00 93.19 307 LEU A C 1
ATOM 2512 O O . LEU A 1 307 ? 12.021 -5.371 11.362 1.00 93.19 307 LEU A O 1
ATOM 2516 N N . VAL A 1 308 ? 12.351 -5.943 9.218 1.00 86.00 308 VAL A N 1
ATOM 2517 C CA . VAL A 1 308 ? 10.939 -6.287 8.968 1.00 86.00 308 VAL A CA 1
ATOM 2518 C C . VAL A 1 308 ? 10.503 -7.447 9.858 1.00 86.00 308 VAL A C 1
ATOM 2520 O O . VAL A 1 308 ? 9.429 -7.388 10.455 1.00 86.00 308 VAL A O 1
ATOM 2523 N N . ARG A 1 309 ? 11.331 -8.490 9.998 1.00 88.50 309 ARG A N 1
ATOM 2524 C CA . ARG A 1 309 ? 11.040 -9.628 10.880 1.00 88.50 309 ARG A CA 1
ATOM 2525 C C . ARG A 1 309 ? 10.879 -9.182 12.333 1.00 88.50 309 ARG A C 1
ATOM 2527 O O . ARG A 1 309 ? 9.925 -9.608 12.979 1.00 88.50 309 ARG A O 1
ATOM 2534 N N . ALA A 1 310 ? 11.771 -8.325 12.829 1.00 91.44 310 ALA A N 1
ATOM 2535 C CA . ALA A 1 310 ? 11.684 -7.757 14.172 1.00 91.44 310 ALA A CA 1
ATOM 2536 C C . ALA A 1 310 ? 10.393 -6.945 14.359 1.00 91.44 310 ALA A C 1
ATOM 2538 O O . ALA A 1 310 ? 9.637 -7.212 15.291 1.00 91.44 310 ALA A O 1
ATOM 2539 N N . GLY A 1 311 ? 10.074 -6.047 13.421 1.00 89.06 311 GLY A N 1
ATOM 2540 C CA . GLY A 1 311 ? 8.847 -5.252 13.490 1.00 89.06 311 GLY A CA 1
ATOM 2541 C C . GLY A 1 311 ? 7.583 -6.114 13.479 1.00 89.06 311 GLY A C 1
ATOM 2542 O O . GLY A 1 311 ? 6.680 -5.913 14.288 1.00 89.06 311 GLY A O 1
ATOM 2543 N N . MET A 1 312 ? 7.540 -7.148 12.636 1.00 84.62 312 MET A N 1
ATOM 2544 C CA . MET A 1 312 ? 6.423 -8.099 12.598 1.00 84.62 312 MET A CA 1
ATOM 2545 C C . MET A 1 312 ? 6.286 -8.916 13.891 1.00 84.62 312 MET A C 1
ATOM 2547 O O . MET A 1 312 ? 5.167 -9.270 14.266 1.00 84.62 312 MET A O 1
ATOM 2551 N N . LEU A 1 313 ? 7.388 -9.232 14.580 1.00 89.00 313 LEU A N 1
ATOM 2552 C CA . LEU A 1 313 ? 7.337 -9.886 15.892 1.00 89.00 313 LEU A CA 1
ATOM 2553 C C . LEU A 1 313 ? 6.705 -8.972 16.943 1.00 89.00 313 LEU A C 1
ATOM 2555 O O . LEU A 1 313 ? 5.836 -9.429 17.683 1.00 89.00 313 LEU A O 1
ATOM 2559 N N . ASP A 1 314 ? 7.066 -7.691 16.970 1.00 89.12 314 ASP A N 1
ATOM 2560 C CA . ASP A 1 314 ? 6.454 -6.734 17.892 1.00 89.12 314 ASP A CA 1
ATOM 2561 C C . ASP A 1 314 ? 4.965 -6.502 17.590 1.00 89.12 314 ASP A C 1
ATOM 2563 O O . ASP A 1 314 ? 4.165 -6.441 18.524 1.00 89.12 314 ASP A O 1
ATOM 2567 N N . ILE A 1 315 ? 4.549 -6.485 16.315 1.00 84.19 315 ILE A N 1
ATOM 2568 C CA . ILE A 1 315 ? 3.118 -6.469 15.950 1.00 84.19 315 ILE A CA 1
ATOM 2569 C C . ILE A 1 315 ? 2.395 -7.709 16.493 1.00 84.19 315 ILE A C 1
ATOM 2571 O O . ILE A 1 315 ? 1.325 -7.583 17.088 1.00 84.19 315 ILE A O 1
ATOM 2575 N N . LYS A 1 316 ? 2.982 -8.907 16.361 1.00 84.88 316 LYS A N 1
ATOM 2576 C CA . LYS A 1 316 ? 2.400 -10.140 16.925 1.00 84.88 316 LYS A CA 1
ATOM 2577 C C . LYS A 1 316 ? 2.294 -10.088 18.450 1.00 84.88 316 LYS A C 1
ATOM 2579 O O . LYS A 1 316 ? 1.298 -10.542 19.010 1.00 84.88 316 LYS A O 1
ATOM 2584 N N . LEU A 1 317 ? 3.292 -9.526 19.130 1.00 87.56 317 LEU A N 1
ATOM 2585 C CA . LEU A 1 317 ? 3.246 -9.326 20.579 1.00 87.56 317 LEU A CA 1
ATOM 2586 C C . LEU A 1 317 ? 2.158 -8.317 20.964 1.00 87.56 317 LEU A C 1
ATOM 2588 O O . LEU A 1 317 ? 1.381 -8.604 21.871 1.00 87.56 317 LEU A O 1
ATOM 2592 N N . ALA A 1 318 ? 2.025 -7.198 20.249 1.00 85.12 318 ALA A N 1
ATOM 2593 C CA . ALA A 1 318 ? 0.923 -6.253 20.442 1.00 85.12 318 ALA A CA 1
ATOM 2594 C C . ALA A 1 318 ? -0.447 -6.936 20.266 1.00 85.12 318 ALA A C 1
ATOM 2596 O O . ALA A 1 318 ? -1.338 -6.781 21.102 1.00 85.12 318 ALA A O 1
ATOM 2597 N N . GLN A 1 319 ? -0.590 -7.771 19.233 1.00 81.75 319 GLN A N 1
ATOM 2598 C CA . GLN A 1 319 ? -1.793 -8.569 18.994 1.00 81.75 319 GLN A CA 1
ATOM 2599 C C . GLN A 1 319 ? -2.069 -9.570 20.131 1.00 81.75 319 GLN A C 1
ATOM 2601 O O . GLN A 1 319 ? -3.224 -9.817 20.466 1.00 81.75 319 GLN A O 1
ATOM 2606 N N . SER A 1 320 ? -1.035 -10.126 20.771 1.00 83.69 320 SER A N 1
ATOM 2607 C CA . SER A 1 320 ? -1.209 -11.042 21.907 1.00 83.69 320 SER A CA 1
ATOM 2608 C C . SER A 1 320 ? -1.862 -10.370 23.117 1.00 83.69 320 SER A C 1
ATOM 2610 O O . SER A 1 320 ? -2.737 -10.973 23.735 1.00 83.69 320 SER A O 1
ATOM 2612 N N . TYR A 1 321 ? -1.519 -9.110 23.415 1.00 79.94 321 TYR A N 1
ATOM 2613 C CA . TYR A 1 321 ? -2.190 -8.339 24.468 1.00 79.94 321 TYR A CA 1
ATOM 2614 C C . TYR A 1 321 ? -3.660 -8.128 24.126 1.00 79.94 321 TYR A C 1
ATOM 2616 O O . TYR A 1 321 ? -4.524 -8.272 24.985 1.00 79.94 321 TYR A O 1
ATOM 2624 N N . TYR A 1 322 ? -3.941 -7.897 22.846 1.00 70.62 322 TYR A N 1
ATOM 2625 C CA . TYR A 1 322 ? -5.294 -7.772 22.330 1.00 70.62 322 TYR A CA 1
ATOM 2626 C C . TYR A 1 322 ? -6.105 -9.073 22.480 1.00 70.62 322 TYR A C 1
ATOM 2628 O O . TYR A 1 322 ? -7.279 -9.054 22.841 1.00 70.62 322 TYR A O 1
ATOM 2636 N N . ASN A 1 323 ? -5.484 -10.231 22.248 1.00 72.12 323 ASN A N 1
ATOM 2637 C CA . ASN A 1 323 ? -6.136 -11.535 22.409 1.00 72.12 323 ASN A CA 1
ATOM 2638 C C . ASN A 1 323 ? -6.428 -11.882 23.872 1.00 72.12 323 ASN A C 1
ATOM 2640 O O . ASN A 1 323 ? -7.365 -12.621 24.140 1.00 72.12 323 ASN A O 1
ATOM 2644 N N . GLN A 1 324 ? -5.694 -11.321 24.835 1.00 72.44 324 GLN A N 1
ATOM 2645 C CA . GLN A 1 324 ? -5.961 -11.556 26.259 1.00 72.44 324 GLN A CA 1
ATOM 2646 C C . GLN A 1 324 ? -7.271 -10.922 26.756 1.00 72.44 324 GLN A C 1
ATOM 2648 O O . GLN A 1 324 ? -7.634 -11.129 27.913 1.00 72.44 324 GLN A O 1
ATOM 2653 N N . TYR A 1 325 ? -7.955 -10.130 25.927 1.00 66.06 325 TYR A N 1
ATOM 2654 C CA . TYR A 1 325 ? -9.310 -9.645 26.195 1.00 66.06 325 TYR A CA 1
ATOM 2655 C C . TYR A 1 325 ? -10.390 -10.540 25.564 1.00 66.06 325 TYR A C 1
ATOM 2657 O O . TYR A 1 325 ? -11.579 -10.354 25.821 1.00 66.06 325 TYR A O 1
ATOM 2665 N N . GLU A 1 326 ? -10.016 -11.525 24.738 1.00 60.25 326 GLU A N 1
ATOM 2666 C CA . GLU A 1 326 ? -10.977 -12.471 24.175 1.00 60.25 326 GLU A CA 1
ATOM 2667 C C . GLU A 1 326 ? -11.554 -13.371 25.269 1.00 60.25 326 GLU A C 1
ATOM 2669 O O . GLU A 1 326 ? -10.832 -14.086 25.955 1.00 60.25 326 GLU A O 1
ATOM 2674 N N . GLY A 1 327 ? -12.880 -13.344 25.414 1.00 54.00 327 GLY A N 1
ATOM 2675 C CA . GLY A 1 327 ? -13.601 -14.144 26.409 1.00 54.00 327 GLY A CA 1
ATOM 2676 C C . GLY A 1 327 ? -14.030 -13.354 27.644 1.00 54.00 327 GLY A C 1
ATOM 2677 O O . GLY A 1 327 ? -14.842 -13.851 28.418 1.00 54.00 327 GLY A O 1
ATOM 2678 N N . LEU A 1 328 ? -13.575 -12.106 27.793 1.00 56.56 328 LEU A N 1
ATOM 2679 C CA . LEU A 1 328 ? -14.159 -11.187 28.763 1.00 56.56 328 LEU A CA 1
ATOM 2680 C C . LEU A 1 328 ? -15.538 -10.754 28.251 1.00 56.56 328 LEU A C 1
ATOM 2682 O O . LEU A 1 328 ? -15.665 -10.182 27.167 1.00 56.56 328 LEU A O 1
ATOM 2686 N N . SER A 1 329 ? -16.579 -11.088 29.014 1.00 47.91 329 SER A N 1
ATOM 2687 C CA . SER A 1 329 ? -17.935 -10.606 28.763 1.00 47.91 329 SER A CA 1
ATOM 2688 C C . SER A 1 329 ? -17.986 -9.140 29.161 1.00 47.91 329 SER A C 1
ATOM 2690 O O . SER A 1 329 ? -18.019 -8.828 30.349 1.00 47.91 329 SER A O 1
ATOM 2692 N N . VAL A 1 330 ? -17.982 -8.245 28.179 1.00 51.69 330 VAL A N 1
ATOM 2693 C CA . VAL A 1 330 ? -18.311 -6.839 28.416 1.00 51.69 330 VAL A CA 1
ATOM 2694 C C . VAL A 1 330 ? -19.821 -6.712 28.290 1.00 51.69 330 VAL A C 1
ATOM 2696 O O . VAL A 1 330 ? -20.351 -7.095 27.245 1.00 51.69 330 VAL A O 1
ATOM 2699 N N . PRO A 1 331 ? -20.532 -6.283 29.347 1.00 46.41 331 PRO A N 1
ATOM 2700 C CA . PRO A 1 331 ? -21.971 -6.170 29.255 1.00 46.41 331 PRO A CA 1
ATOM 2701 C C . PRO A 1 331 ? -22.383 -5.190 28.144 1.00 46.41 331 PRO A C 1
ATOM 2703 O O . PRO A 1 331 ? -21.668 -4.263 27.771 1.00 46.41 331 PRO A O 1
ATOM 2706 N N . PHE A 1 332 ? -23.509 -5.509 27.520 1.00 46.75 332 PHE A N 1
ATOM 2707 C CA . PHE A 1 332 ? -23.968 -4.886 26.291 1.00 46.75 332 PHE A CA 1
ATOM 2708 C C . PHE A 1 332 ? -24.791 -3.637 26.616 1.00 46.75 332 PHE A C 1
ATOM 2710 O O . PHE A 1 332 ? -25.829 -3.747 27.268 1.00 46.75 332 PHE A O 1
ATOM 2717 N N . ASP A 1 333 ? -24.363 -2.464 26.145 1.00 51.91 333 ASP A N 1
ATOM 2718 C CA . ASP A 1 333 ? -25.203 -1.269 26.209 1.00 51.91 333 ASP A CA 1
ATOM 2719 C C . ASP A 1 333 ? -26.251 -1.312 25.085 1.00 51.91 333 ASP A C 1
ATOM 2721 O O . ASP A 1 333 ? -25.945 -1.228 23.890 1.00 51.91 333 ASP A O 1
ATOM 2725 N N . HIS A 1 334 ? -27.515 -1.457 25.485 1.00 53.34 334 HIS A N 1
ATOM 2726 C CA . HIS A 1 334 ? -28.659 -1.514 24.584 1.00 53.34 334 HIS A CA 1
ATOM 2727 C C . HIS A 1 334 ? -28.854 -0.228 23.767 1.00 53.34 334 HIS A C 1
ATOM 2729 O O . HIS A 1 334 ? -29.459 -0.305 22.698 1.00 53.34 334 HIS A O 1
ATOM 2735 N N . THR A 1 335 ? -28.278 0.908 24.181 1.00 51.69 335 THR A N 1
ATOM 2736 C CA . THR A 1 335 ? -28.314 2.155 23.398 1.00 51.69 335 THR A CA 1
ATOM 2737 C C . THR A 1 335 ? -27.635 2.013 22.033 1.00 51.69 335 THR A C 1
ATOM 2739 O O . THR A 1 335 ? -28.048 2.669 21.079 1.00 51.69 335 THR A O 1
ATOM 2742 N N . ILE A 1 336 ? -26.662 1.099 21.884 1.00 52.06 336 ILE A N 1
ATOM 2743 C CA . ILE A 1 336 ? -25.981 0.837 20.603 1.00 52.06 336 ILE A CA 1
ATOM 2744 C C . ILE A 1 336 ? -26.929 0.173 19.588 1.00 52.06 336 ILE A C 1
ATOM 2746 O O . ILE A 1 336 ? -26.807 0.406 18.386 1.00 52.06 336 ILE A O 1
ATOM 2750 N N . LYS A 1 337 ? -27.912 -0.619 20.041 1.00 53.47 337 LYS A N 1
ATOM 2751 C CA . LYS A 1 337 ? -28.928 -1.230 19.159 1.00 53.47 337 LYS A CA 1
ATOM 2752 C C . LYS A 1 337 ? -29.834 -0.177 18.519 1.00 53.47 337 LYS A C 1
ATOM 2754 O O . LYS A 1 337 ? -30.188 -0.311 17.348 1.00 53.47 337 LYS A O 1
ATOM 2759 N N . ASP A 1 338 ? -30.153 0.885 19.252 1.00 53.81 338 ASP A N 1
ATOM 2760 C CA . ASP A 1 338 ? -31.009 1.968 18.761 1.00 53.81 338 ASP A CA 1
ATOM 2761 C C . ASP A 1 338 ? -30.307 2.830 17.693 1.00 53.81 338 ASP A C 1
ATOM 2763 O O . ASP A 1 338 ? -30.972 3.377 16.815 1.00 53.81 338 ASP A O 1
ATOM 2767 N N . LEU A 1 339 ? -28.964 2.867 17.682 1.00 52.62 339 LEU A N 1
ATOM 2768 C CA . LEU A 1 339 ? -28.146 3.522 16.637 1.00 52.62 339 LEU A CA 1
ATOM 2769 C C . LEU A 1 339 ? -28.380 2.941 15.256 1.00 52.62 339 LEU A C 1
ATOM 2771 O O . LEU A 1 339 ? -28.368 3.630 14.233 1.00 52.62 339 LEU A O 1
ATOM 2775 N N . PHE A 1 340 ? -28.538 1.627 15.253 1.00 51.47 340 PHE A N 1
ATOM 2776 C CA . PHE A 1 340 ? -28.585 0.823 14.058 1.00 51.47 340 PHE A CA 1
ATOM 2777 C C . PHE A 1 340 ? -29.994 0.417 13.674 1.00 51.47 340 PHE A C 1
ATOM 2779 O O . PHE A 1 340 ? -30.138 -0.019 12.544 1.00 51.47 340 PHE A O 1
ATOM 2786 N N . GLY A 1 341 ? -30.997 0.705 14.520 1.00 48.84 341 GLY A N 1
ATOM 2787 C CA . GLY A 1 341 ? -32.440 0.778 14.247 1.00 48.84 341 GLY A CA 1
ATOM 2788 C C . GLY A 1 341 ? -33.047 -0.385 13.452 1.00 48.84 341 GLY A C 1
ATOM 2789 O O . GLY A 1 341 ? -32.643 -0.627 12.319 1.00 48.84 341 GLY A O 1
ATOM 2790 N N . LYS A 1 342 ? -34.065 -1.033 14.031 1.00 39.72 342 LYS A N 1
ATOM 2791 C CA . LYS A 1 342 ? -34.936 -2.022 13.366 1.00 39.72 342 LYS A CA 1
ATOM 2792 C C . LYS A 1 342 ? -35.330 -1.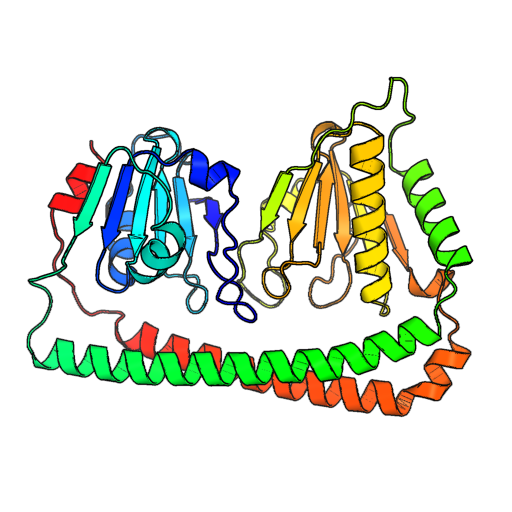658 11.936 1.00 39.72 342 LYS A C 1
ATOM 2794 O O . LYS A 1 342 ? -35.640 -0.467 11.707 1.00 39.72 342 LYS A O 1
#